Protein AF-A0A973PYT5-F1 (afdb_monomer_lite)

pLDDT: mean 87.65, std 13.04, range [40.97, 98.62]

Foldseek 3Di:
DDDDDDDDDPLPCDPPDDLVPDDPVVQQVLLVVQCVVPAFDADPNRRHGQDHNSHGPLLFADPVLLVLLVVVVLVDQAAEFSVLSRQLRSQLVVVVVVCVVVVHDCVVVVSSVVSNVVSLVPQWWDPAFADPVLLVVLLVLLVVLLVVVVWDWDDAPDVQKTKTQQDPPFAAFPDRRTWIWHDGRGTHIWIFRRDPPTDITHYRFHSDSVRSNRVSVSRVCNSRVVDPPSPDD

Structure (mmCIF, N/CA/C/O backbone):
data_AF-A0A973PYT5-F1
#
_entry.id   AF-A0A973PYT5-F1
#
loop_
_atom_site.group_PDB
_atom_site.id
_atom_site.type_symbol
_atom_site.label_atom_id
_atom_site.label_alt_id
_atom_site.label_comp_id
_atom_site.label_asym_id
_atom_site.label_entity_id
_atom_site.label_seq_id
_atom_site.pdbx_PDB_ins_code
_atom_site.Cartn_x
_atom_site.Cartn_y
_atom_site.Cartn_z
_atom_site.occupancy
_atom_site.B_iso_or_equiv
_atom_site.auth_seq_id
_atom_site.auth_comp_id
_atom_site.auth_asym_id
_atom_site.auth_atom_id
_atom_site.pdbx_PDB_model_num
ATOM 1 N N . MET A 1 1 ? -15.026 15.449 -70.386 1.00 40.97 1 MET A N 1
ATOM 2 C CA . MET A 1 1 ? -15.168 14.779 -69.077 1.00 40.97 1 MET A CA 1
ATOM 3 C C . MET A 1 1 ? -13.886 14.009 -68.846 1.00 40.97 1 MET A C 1
ATOM 5 O O . MET A 1 1 ? -13.680 13.005 -69.510 1.00 40.97 1 MET A O 1
ATOM 9 N N . THR A 1 2 ? -12.997 14.541 -68.011 1.00 44.06 2 THR A N 1
ATOM 10 C CA . THR A 1 2 ? -11.698 13.930 -67.708 1.00 44.06 2 THR A CA 1
ATOM 11 C C . THR A 1 2 ? -11.739 13.514 -66.248 1.00 44.06 2 THR A C 1
ATOM 13 O O . THR A 1 2 ? -11.804 14.368 -65.366 1.00 44.06 2 THR A O 1
ATOM 16 N N . THR A 1 3 ? -11.795 12.209 -66.006 1.00 50.28 3 THR A N 1
ATOM 17 C CA . THR A 1 3 ? -11.793 11.624 -64.665 1.00 50.28 3 THR A CA 1
ATOM 18 C C . THR A 1 3 ? -10.349 11.595 -64.176 1.00 50.28 3 THR A C 1
ATOM 20 O O . THR A 1 3 ? -9.519 10.896 -64.750 1.00 50.28 3 THR A O 1
ATOM 23 N N . ILE A 1 4 ? -10.039 12.398 -63.159 1.00 49.31 4 ILE A N 1
ATOM 24 C CA . ILE A 1 4 ? -8.748 12.371 -62.467 1.00 49.31 4 ILE A CA 1
ATOM 25 C C . ILE A 1 4 ? -8.753 11.123 -61.579 1.00 49.31 4 ILE A C 1
ATOM 27 O O . ILE A 1 4 ? -9.572 11.022 -60.665 1.00 49.31 4 ILE A O 1
ATOM 31 N N . GLY A 1 5 ? -7.888 10.159 -61.897 1.00 51.25 5 GLY A N 1
ATOM 32 C CA . GLY A 1 5 ? -7.643 8.992 -61.056 1.00 51.25 5 GLY A CA 1
ATOM 33 C C . GLY A 1 5 ? -7.061 9.439 -59.718 1.00 51.25 5 GLY A C 1
ATOM 34 O O . GLY A 1 5 ? -6.099 10.202 -59.686 1.00 51.25 5 GLY A O 1
ATOM 35 N N . ARG A 1 6 ? -7.684 9.008 -58.619 1.00 50.53 6 ARG A N 1
ATOM 36 C CA . ARG A 1 6 ? -7.064 9.056 -57.297 1.00 50.53 6 ARG A CA 1
ATOM 37 C C . ARG A 1 6 ? -6.001 7.966 -57.281 1.00 50.53 6 ARG A C 1
ATOM 39 O O . ARG A 1 6 ? -6.362 6.794 -57.280 1.00 50.53 6 ARG A O 1
ATOM 46 N N . ASP A 1 7 ? -4.736 8.366 -57.308 1.00 51.44 7 ASP A N 1
ATOM 47 C CA . ASP A 1 7 ? -3.648 7.493 -56.881 1.00 51.44 7 ASP A CA 1
ATOM 48 C C . ASP A 1 7 ? -3.918 7.101 -55.424 1.00 51.44 7 ASP A C 1
ATOM 50 O O . ASP A 1 7 ? -4.046 7.961 -54.546 1.00 51.44 7 ASP A O 1
ATOM 54 N N . GLU A 1 8 ? -4.083 5.802 -55.191 1.00 50.31 8 GLU A N 1
ATOM 55 C CA . GLU A 1 8 ? -4.074 5.217 -53.857 1.00 50.31 8 GLU A CA 1
ATOM 56 C C . GLU A 1 8 ? -2.666 5.412 -53.292 1.00 50.31 8 GLU A C 1
ATOM 58 O O . GLU A 1 8 ? -1.689 4.845 -53.784 1.00 50.31 8 GLU A O 1
ATOM 63 N N . VAL A 1 9 ? -2.557 6.287 -52.292 1.00 54.00 9 VAL A N 1
ATOM 64 C CA . VAL A 1 9 ? -1.339 6.429 -51.496 1.00 54.00 9 VAL A CA 1
ATOM 65 C C . VAL A 1 9 ? -1.144 5.093 -50.776 1.00 54.00 9 VAL A C 1
ATOM 67 O O . VAL A 1 9 ? -2.083 4.659 -50.107 1.00 54.00 9 VAL A O 1
ATOM 70 N N . PRO A 1 10 ? 0.011 4.420 -50.923 1.00 55.22 10 PRO A N 1
ATOM 71 C CA . PRO A 1 10 ? 0.273 3.192 -50.189 1.00 55.22 10 PRO A CA 1
ATOM 72 C C . PRO A 1 10 ? 0.133 3.487 -48.694 1.00 55.22 10 PRO A C 1
ATOM 74 O O . PRO A 1 10 ? 0.730 4.446 -48.202 1.00 55.22 10 PRO A O 1
ATOM 77 N N . GLU A 1 11 ? -0.697 2.703 -48.001 1.00 54.75 11 GLU A N 1
ATOM 78 C CA . GLU A 1 11 ? -0.723 2.670 -46.541 1.00 54.75 11 GLU A CA 1
ATOM 79 C C . GLU A 1 11 ? 0.6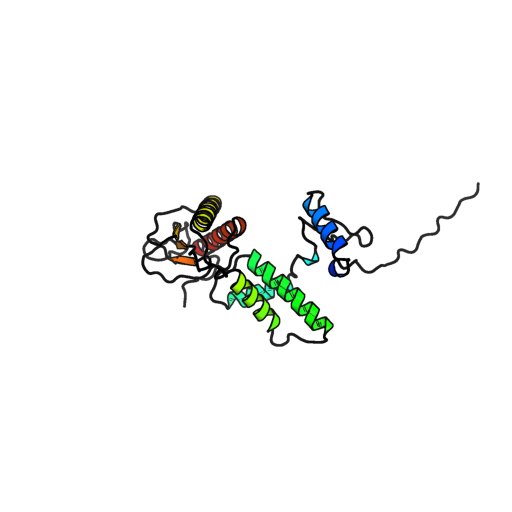79 2.258 -46.091 1.00 54.75 11 GLU A C 1
ATOM 81 O O . GLU A 1 11 ? 1.069 1.095 -46.168 1.00 54.75 11 GLU A O 1
ATOM 86 N N . ASP A 1 12 ? 1.475 3.267 -45.752 1.00 56.19 12 ASP A N 1
ATOM 87 C CA . ASP A 1 12 ? 2.796 3.110 -45.174 1.00 56.19 12 ASP A CA 1
ATOM 88 C C . ASP A 1 12 ? 2.562 2.445 -43.815 1.00 56.19 12 ASP A C 1
ATOM 90 O O . ASP A 1 12 ? 2.042 3.069 -42.886 1.00 56.19 12 ASP A O 1
ATOM 94 N N . ASP A 1 13 ? 2.855 1.147 -43.749 1.00 59.69 13 ASP A N 1
ATOM 95 C CA . ASP A 1 13 ? 2.694 0.270 -42.586 1.00 59.69 13 ASP A CA 1
ATOM 96 C C . ASP A 1 13 ? 3.781 0.627 -41.555 1.00 59.69 13 ASP A C 1
ATOM 98 O O . ASP A 1 13 ? 4.717 -0.126 -41.271 1.00 59.69 13 ASP A O 1
ATOM 102 N N . LEU A 1 14 ? 3.734 1.878 -41.089 1.00 54.62 14 LEU A N 1
ATOM 103 C CA . LEU A 1 14 ? 4.671 2.421 -40.127 1.00 54.62 14 LEU A CA 1
ATOM 104 C C . LEU A 1 14 ? 4.473 1.676 -38.806 1.00 54.62 14 LEU A C 1
ATOM 106 O O . LEU A 1 14 ? 3.337 1.536 -38.338 1.00 54.62 14 LEU A O 1
ATOM 110 N N . PRO A 1 15 ? 5.563 1.204 -38.177 1.00 57.06 15 PRO A N 1
ATOM 111 C CA . PRO A 1 15 ? 5.462 0.540 -36.893 1.00 57.06 15 PRO A CA 1
ATOM 112 C C . PRO A 1 15 ? 4.806 1.485 -35.877 1.00 57.06 15 PRO A C 1
ATOM 114 O O . PRO A 1 15 ? 5.011 2.703 -35.943 1.00 57.06 15 PRO A O 1
ATOM 117 N N . PRO A 1 16 ? 4.015 0.946 -34.935 1.00 56.12 16 PRO A N 1
ATOM 118 C CA . PRO A 1 16 ? 3.345 1.759 -33.934 1.00 56.12 16 PRO A CA 1
ATOM 119 C C . PRO A 1 16 ? 4.361 2.615 -33.178 1.00 56.12 16 PRO A C 1
ATOM 121 O O . PRO A 1 16 ? 5.421 2.127 -32.781 1.00 56.12 16 PRO A O 1
ATOM 124 N N . ALA A 1 17 ? 4.039 3.895 -32.990 1.00 64.94 17 ALA A N 1
ATOM 125 C CA . ALA A 1 17 ? 4.947 4.821 -32.342 1.00 64.94 17 ALA A CA 1
ATOM 126 C C . ALA A 1 17 ? 5.136 4.427 -30.872 1.00 64.94 17 ALA A C 1
ATOM 128 O O . ALA A 1 17 ? 4.184 4.428 -30.090 1.00 64.94 17 ALA A O 1
ATOM 129 N N . ASN A 1 18 ? 6.370 4.101 -30.492 1.00 72.50 18 ASN A N 1
ATOM 130 C CA . ASN A 1 18 ? 6.719 3.815 -29.109 1.00 72.50 18 ASN A CA 1
ATOM 131 C C . ASN A 1 18 ? 6.804 5.136 -28.321 1.00 72.50 18 ASN A C 1
ATOM 133 O O . ASN A 1 18 ? 7.673 5.960 -28.618 1.00 72.50 18 ASN A O 1
ATOM 137 N N . PRO A 1 19 ? 5.962 5.359 -27.291 1.00 69.56 19 PRO A N 1
ATOM 138 C CA . PRO A 1 19 ? 5.980 6.604 -26.529 1.00 69.56 19 PRO A CA 1
ATOM 139 C C . PRO A 1 19 ? 7.320 6.932 -25.858 1.00 69.56 19 PRO A C 1
ATOM 141 O O . PRO A 1 19 ? 7.586 8.099 -25.569 1.00 69.56 19 PRO A O 1
ATOM 144 N N . GLU A 1 20 ? 8.170 5.928 -25.625 1.00 66.88 20 GLU A N 1
ATOM 145 C CA . GLU A 1 20 ? 9.516 6.104 -25.064 1.00 66.88 20 GLU A CA 1
ATOM 146 C C . GLU A 1 20 ? 10.514 6.703 -26.059 1.00 66.88 20 GLU A C 1
ATOM 148 O O . GLU A 1 20 ? 11.472 7.356 -25.647 1.00 66.88 20 GLU A O 1
ATOM 153 N N . GLU A 1 21 ? 10.271 6.542 -27.360 1.00 77.06 21 GLU A N 1
ATOM 154 C CA . GLU A 1 21 ? 11.115 7.095 -28.424 1.00 77.06 21 GLU A CA 1
ATOM 155 C C . GLU A 1 21 ? 10.797 8.570 -28.704 1.00 77.06 21 GLU A C 1
ATOM 157 O O . GLU A 1 21 ? 11.554 9.270 -29.382 1.00 77.06 21 GLU A O 1
ATOM 162 N N . PHE A 1 22 ? 9.694 9.084 -28.151 1.00 81.06 22 PHE A N 1
ATOM 163 C CA . PHE A 1 22 ? 9.353 10.492 -28.271 1.00 81.06 22 PHE A CA 1
ATOM 164 C C . PHE A 1 22 ? 10.325 11.382 -27.486 1.00 81.06 22 PHE A C 1
ATOM 166 O O . PHE A 1 22 ? 10.691 11.056 -26.353 1.00 81.06 22 PHE A O 1
ATOM 173 N N . PRO A 1 23 ? 10.675 12.572 -28.013 1.00 84.12 23 PRO A N 1
ATOM 174 C CA . PRO A 1 23 ? 11.438 13.562 -27.265 1.00 84.12 23 PRO A CA 1
ATOM 175 C C . PRO A 1 23 ? 10.774 13.895 -25.914 1.00 84.12 23 PRO A C 1
ATOM 177 O O . PRO A 1 23 ? 9.542 13.988 -25.855 1.00 84.12 23 PRO A O 1
ATOM 180 N N . PRO A 1 24 ? 11.539 14.167 -24.836 1.00 75.81 24 PRO A N 1
ATOM 181 C CA . PRO A 1 24 ? 10.983 14.443 -23.506 1.00 75.81 24 PRO A CA 1
ATOM 182 C C . PRO A 1 24 ? 9.934 15.564 -23.479 1.00 75.81 24 PRO A C 1
ATOM 184 O O . PRO A 1 24 ? 8.981 15.517 -22.703 1.00 75.81 24 PRO A O 1
ATOM 187 N N . GLN A 1 25 ? 10.077 16.570 -24.349 1.00 83.62 25 GLN A N 1
ATOM 188 C CA . GLN A 1 25 ? 9.115 17.667 -24.474 1.00 83.62 25 GLN A CA 1
ATOM 189 C C . GLN A 1 25 ? 7.771 17.191 -25.041 1.00 83.62 25 GLN A C 1
ATOM 191 O O . GLN A 1 25 ? 6.726 17.687 -24.624 1.00 83.62 25 GLN A O 1
ATOM 196 N N . LEU A 1 26 ? 7.794 16.228 -25.969 1.00 82.12 26 LEU A N 1
ATOM 197 C CA . LEU A 1 26 ? 6.594 15.625 -26.542 1.00 82.12 26 LEU A CA 1
ATOM 198 C C . LEU A 1 26 ? 5.926 14.694 -25.528 1.00 82.12 26 LEU A C 1
ATOM 200 O O . LEU A 1 26 ? 4.723 14.795 -25.331 1.00 82.12 26 LEU A O 1
ATOM 204 N N . GLN A 1 27 ? 6.698 13.879 -24.807 1.00 79.75 27 GLN A N 1
ATOM 205 C CA . GLN A 1 27 ? 6.183 13.065 -23.700 1.00 79.75 27 GLN A CA 1
ATOM 206 C C . GLN A 1 27 ? 5.447 13.916 -22.651 1.00 79.75 27 GLN A C 1
ATOM 208 O O . GLN A 1 27 ? 4.316 13.615 -22.271 1.00 79.75 27 GLN A O 1
ATOM 213 N N . GLU A 1 28 ? 6.055 15.023 -22.219 1.00 80.88 28 GLU A N 1
ATOM 214 C CA . GLU A 1 28 ? 5.439 15.969 -21.285 1.00 80.88 28 GLU A CA 1
ATOM 215 C C . GLU A 1 28 ? 4.193 16.647 -21.879 1.00 80.88 28 GLU A C 1
ATOM 217 O O . GLU A 1 28 ? 3.193 16.841 -21.185 1.00 80.88 28 GLU A O 1
ATOM 222 N N . ALA A 1 29 ? 4.213 16.983 -23.172 1.00 84.38 29 ALA A N 1
ATOM 223 C CA . ALA A 1 29 ? 3.046 17.527 -23.858 1.00 84.38 29 ALA A CA 1
ATOM 224 C C . ALA A 1 29 ? 1.886 16.519 -23.899 1.00 84.38 29 ALA A C 1
ATOM 226 O O . ALA A 1 29 ? 0.760 16.892 -23.571 1.00 84.38 29 ALA A O 1
ATOM 227 N N . LEU A 1 30 ? 2.156 15.249 -24.215 1.00 81.50 30 LEU A N 1
ATOM 228 C CA . LEU A 1 30 ? 1.166 14.167 -24.231 1.00 81.50 30 LEU A CA 1
ATOM 229 C C . LEU A 1 30 ? 0.566 13.939 -22.835 1.00 81.50 30 LEU A C 1
ATOM 231 O O . LEU A 1 30 ? -0.659 13.877 -22.702 1.00 81.50 30 LEU A O 1
ATOM 235 N N . ARG A 1 31 ? 1.396 13.925 -21.778 1.00 78.75 31 ARG A N 1
ATOM 236 C CA . ARG A 1 31 ? 0.923 13.874 -20.381 1.00 78.75 31 ARG A CA 1
ATOM 237 C C . ARG A 1 31 ? 0.005 15.052 -20.060 1.00 78.75 31 ARG A C 1
ATOM 239 O O . ARG A 1 31 ? -1.101 14.857 -19.565 1.00 78.75 31 ARG A O 1
ATOM 246 N N . ARG A 1 32 ? 0.397 16.284 -20.401 1.00 83.25 32 ARG A N 1
ATOM 247 C CA . ARG A 1 32 ? -0.440 17.477 -20.167 1.00 83.25 32 ARG A CA 1
ATOM 248 C C . ARG A 1 32 ? -1.740 17.462 -20.957 1.00 83.25 32 ARG A C 1
ATOM 250 O O . ARG A 1 32 ? -2.757 17.906 -20.434 1.00 83.25 32 ARG A O 1
ATOM 257 N N . MET A 1 33 ? -1.713 17.005 -22.206 1.00 83.06 33 MET A N 1
ATOM 258 C CA . MET A 1 33 ? -2.907 16.894 -23.045 1.00 83.06 33 MET A CA 1
ATOM 259 C C . MET A 1 33 ? -3.896 15.898 -22.442 1.00 83.06 33 MET A C 1
ATOM 261 O O . MET A 1 33 ? -5.068 16.227 -22.283 1.00 83.06 33 MET A O 1
ATOM 265 N N . SER A 1 34 ? -3.400 14.740 -22.010 1.00 79.62 34 SER A N 1
ATOM 266 C CA . SER A 1 34 ? -4.199 13.723 -21.335 1.00 79.62 34 SER A CA 1
ATOM 267 C C . SER A 1 34 ? -4.780 14.215 -19.999 1.00 79.62 34 SER A C 1
ATOM 269 O O . SER A 1 34 ? -5.969 14.050 -19.733 1.00 79.62 34 SER A O 1
ATOM 271 N N . ALA A 1 35 ? -3.983 14.918 -19.186 1.00 76.75 35 ALA A N 1
ATOM 272 C CA . ALA A 1 35 ? -4.401 15.443 -17.881 1.00 76.75 35 ALA A CA 1
ATOM 273 C C . ALA A 1 35 ? -5.495 16.530 -17.951 1.00 76.75 35 ALA A C 1
ATOM 275 O O . ALA A 1 35 ? -6.127 16.835 -16.942 1.00 76.75 35 ALA A O 1
ATOM 276 N N . ARG A 1 36 ? -5.740 17.132 -19.124 1.00 85.06 36 ARG A N 1
ATOM 277 C CA . ARG A 1 36 ? -6.770 18.173 -19.322 1.00 85.06 36 ARG A CA 1
ATOM 278 C C . ARG A 1 36 ? -8.193 17.622 -19.482 1.00 85.06 36 ARG A C 1
ATOM 280 O O . ARG A 1 36 ? -9.102 18.402 -19.756 1.00 85.06 36 ARG A O 1
ATOM 287 N N . GLY A 1 37 ? -8.401 16.312 -19.326 1.00 63.00 37 GLY A N 1
ATOM 288 C CA . GLY A 1 37 ? -9.732 15.696 -19.352 1.00 63.00 37 GLY A CA 1
ATOM 289 C C . GLY A 1 37 ? -10.348 15.560 -20.749 1.00 63.00 37 GLY A C 1
ATOM 290 O O . GLY A 1 37 ? -11.560 15.426 -20.867 1.00 63.00 37 GLY A O 1
ATOM 291 N N . GLN A 1 38 ? -9.536 15.591 -21.813 1.00 64.25 38 GLN A N 1
ATOM 292 C CA . GLN A 1 38 ? -10.000 15.430 -23.203 1.00 64.25 38 GLN A CA 1
ATOM 293 C C . GLN A 1 38 ? -10.067 13.961 -23.665 1.00 64.25 38 GLN A C 1
ATOM 295 O O . GLN A 1 38 ? -10.289 13.698 -24.844 1.00 64.25 38 GLN A O 1
ATOM 300 N N . GLY A 1 39 ? -9.912 13.007 -22.742 1.00 72.06 39 GLY A N 1
ATOM 301 C CA . GLY A 1 39 ? -9.870 11.577 -23.043 1.00 72.06 39 GLY A CA 1
ATOM 302 C C . GLY A 1 39 ? -8.462 11.068 -23.391 1.00 72.06 39 GLY A C 1
ATOM 303 O O . GLY A 1 39 ? -7.476 11.790 -23.208 1.00 72.06 39 GLY A O 1
ATOM 304 N N . PRO A 1 40 ? -8.344 9.804 -23.836 1.00 80.00 40 PRO A N 1
ATOM 305 C CA . PRO A 1 40 ? -7.073 9.214 -24.243 1.00 8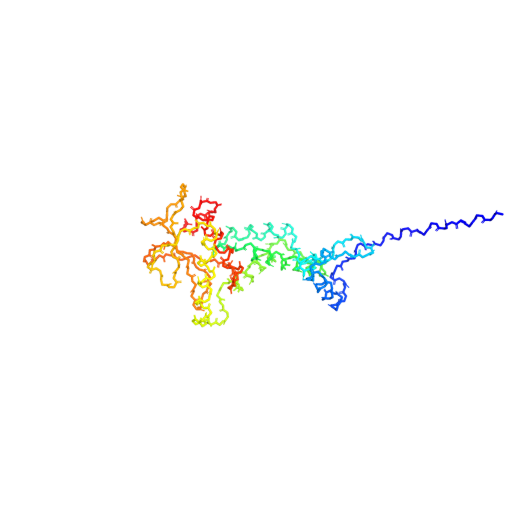0.00 40 PRO A CA 1
ATOM 306 C C . PRO A 1 40 ? -6.436 10.017 -25.385 1.00 80.00 40 PRO A C 1
ATOM 308 O O . PRO A 1 40 ? -7.098 10.350 -26.366 1.00 80.00 40 PRO A O 1
ATOM 311 N N . VAL A 1 41 ? -5.141 10.311 -25.273 1.00 80.06 41 VAL A N 1
ATOM 312 C CA . VAL A 1 41 ? -4.362 10.897 -26.365 1.00 80.06 41 VAL A CA 1
ATOM 313 C C . VAL A 1 41 ? -3.972 9.769 -27.299 1.00 80.06 41 VAL A C 1
ATOM 315 O O . VAL A 1 41 ? -3.331 8.812 -26.869 1.00 80.06 41 VAL A O 1
ATOM 318 N N . ILE A 1 42 ? -4.380 9.885 -28.556 1.00 82.38 42 ILE A N 1
ATOM 319 C CA . ILE A 1 42 ? -4.141 8.893 -29.599 1.00 82.38 42 ILE A CA 1
ATOM 320 C C . ILE A 1 42 ? -3.039 9.428 -30.510 1.00 82.38 42 ILE A C 1
ATOM 322 O O . ILE A 1 42 ? -3.103 10.583 -30.934 1.00 82.38 42 ILE A O 1
ATOM 326 N N . ASP A 1 43 ? -2.030 8.610 -30.790 1.00 74.75 43 ASP A N 1
ATOM 327 C CA . ASP A 1 43 ? -1.054 8.915 -31.826 1.00 74.75 43 ASP A CA 1
ATOM 328 C C . ASP A 1 43 ? -1.764 8.932 -33.191 1.00 74.75 43 ASP A C 1
ATOM 330 O O . ASP A 1 43 ? -2.332 7.915 -33.594 1.00 74.75 43 ASP A O 1
ATOM 334 N N . PRO A 1 44 ? -1.766 10.068 -33.910 1.00 70.19 44 PRO A N 1
ATOM 335 C CA . PRO A 1 44 ? -2.466 10.185 -35.183 1.00 70.19 44 PRO A CA 1
ATOM 336 C C . PRO A 1 44 ? -1.871 9.305 -36.288 1.00 70.19 44 PRO A C 1
ATOM 338 O O . PRO A 1 44 ? -2.540 9.114 -37.300 1.00 70.19 44 PRO A O 1
ATOM 341 N N . VAL A 1 45 ? -0.643 8.799 -36.121 1.00 71.00 45 VAL A N 1
ATOM 342 C CA . VAL A 1 45 ? 0.014 7.930 -37.106 1.00 71.00 45 VAL A CA 1
ATOM 343 C C . VAL A 1 45 ? -0.401 6.474 -36.907 1.00 71.00 45 VAL A C 1
ATOM 345 O O . VAL A 1 45 ? -0.892 5.848 -37.838 1.00 71.00 45 VAL A O 1
ATOM 348 N N . SER A 1 46 ? -0.257 5.940 -35.693 1.00 73.94 46 SER A N 1
ATOM 349 C CA . SER A 1 46 ? -0.557 4.528 -35.406 1.00 73.94 46 SER A CA 1
ATOM 350 C C . SER A 1 46 ? -1.996 4.250 -34.962 1.00 73.94 46 SER A C 1
ATOM 352 O O . SER A 1 46 ? -2.403 3.092 -34.870 1.00 73.94 46 SER A O 1
ATOM 354 N N . GLY A 1 47 ? -2.766 5.282 -34.607 1.00 77.38 47 GLY A N 1
ATOM 355 C CA . GLY A 1 47 ? -4.093 5.129 -34.009 1.00 77.38 47 GLY A CA 1
ATOM 356 C C . GLY A 1 47 ? -4.076 4.533 -32.594 1.00 77.38 47 GLY A C 1
ATOM 357 O O . GLY A 1 47 ? -5.140 4.254 -32.036 1.00 77.38 47 GLY A O 1
ATOM 358 N N . GLN A 1 48 ? -2.898 4.339 -31.989 1.00 76.81 48 GLN A N 1
ATOM 359 C CA . GLN A 1 48 ? -2.767 3.803 -30.638 1.00 76.81 48 GLN A CA 1
ATOM 360 C C . GLN A 1 48 ? -2.912 4.887 -29.578 1.00 76.81 48 GLN A C 1
ATOM 362 O O . GLN A 1 48 ? -2.517 6.037 -29.759 1.00 76.81 48 GLN A O 1
ATOM 367 N N . VAL A 1 49 ? -3.445 4.503 -28.423 1.00 76.81 49 VAL A N 1
ATOM 368 C CA . VAL A 1 49 ? -3.444 5.372 -27.250 1.00 76.81 49 VAL A CA 1
ATOM 369 C C . VAL A 1 49 ? -2.007 5.500 -26.744 1.00 76.81 49 VAL A C 1
ATOM 371 O O . VAL A 1 49 ? -1.350 4.498 -26.484 1.00 76.81 49 VAL A O 1
ATOM 374 N N . VAL A 1 50 ? -1.531 6.732 -26.585 1.00 78.12 50 VAL A N 1
ATOM 375 C CA . VAL A 1 50 ? -0.181 7.051 -26.099 1.00 78.12 50 VAL A CA 1
ATOM 376 C C . VAL A 1 50 ? -0.183 7.737 -24.737 1.00 78.12 50 VAL A C 1
ATOM 378 O O . VAL A 1 50 ? 0.842 7.711 -24.061 1.00 78.12 50 VAL A O 1
ATOM 381 N N . ALA A 1 51 ? -1.319 8.290 -24.288 1.00 74.44 51 ALA A N 1
ATOM 382 C CA . ALA A 1 51 ? -1.481 8.778 -22.917 1.00 74.44 51 ALA A CA 1
ATOM 383 C C . ALA A 1 51 ? -2.936 8.718 -22.411 1.00 74.44 51 ALA A C 1
ATOM 385 O O . ALA A 1 51 ? -3.862 9.023 -23.158 1.00 74.44 51 ALA A O 1
ATOM 386 N N . VAL A 1 52 ? -3.145 8.383 -21.136 1.00 76.88 52 VAL A N 1
ATOM 387 C CA . VAL A 1 52 ? -4.451 8.338 -20.449 1.00 76.88 52 VAL A CA 1
ATOM 388 C C . VAL A 1 52 ? -4.314 8.912 -19.036 1.00 76.88 52 VAL A C 1
ATOM 390 O O . VAL A 1 52 ? -3.335 8.630 -18.349 1.00 76.88 52 VAL A O 1
ATOM 393 N N . ASP A 1 53 ? -5.272 9.740 -18.613 1.00 77.62 53 ASP A N 1
ATOM 394 C CA . ASP A 1 53 ? -5.330 10.381 -17.290 1.00 77.62 53 ASP A CA 1
ATOM 395 C C . ASP A 1 53 ? -4.014 11.034 -16.828 1.00 77.62 53 ASP A C 1
ATOM 397 O O . ASP A 1 53 ? -3.597 10.938 -15.673 1.00 77.62 53 ASP A O 1
ATOM 401 N N . GLY A 1 54 ? -3.326 11.705 -17.753 1.00 71.38 54 GLY A N 1
ATOM 402 C CA . GLY A 1 54 ? -2.076 12.407 -17.464 1.00 71.38 54 GLY A CA 1
ATOM 403 C C . GLY A 1 54 ? -0.821 11.534 -17.455 1.00 71.38 54 GLY A C 1
ATOM 404 O O . GLY A 1 54 ? 0.249 12.015 -17.081 1.00 71.38 54 GLY A O 1
ATOM 405 N N . ARG A 1 55 ? -0.930 10.271 -17.873 1.00 69.44 55 ARG A N 1
ATOM 406 C CA . ARG A 1 55 ? 0.162 9.291 -17.912 1.00 69.44 55 ARG A CA 1
ATOM 407 C C . ARG A 1 55 ? 0.358 8.756 -19.320 1.00 69.44 55 ARG A C 1
ATOM 409 O O . ARG A 1 55 ? -0.621 8.582 -20.033 1.00 69.44 55 ARG A O 1
ATOM 416 N N . LEU A 1 56 ? 1.592 8.485 -19.728 1.00 70.19 56 LEU A N 1
ATOM 417 C CA . LEU A 1 56 ? 1.852 7.770 -20.977 1.00 70.19 56 LEU A CA 1
ATOM 418 C C . LEU A 1 56 ? 1.351 6.327 -20.863 1.00 70.19 56 LEU A C 1
ATOM 420 O O . LEU A 1 56 ? 1.292 5.768 -19.772 1.00 70.19 56 LEU A O 1
ATOM 424 N N . VAL A 1 57 ? 1.008 5.687 -21.977 1.00 64.00 57 VAL A N 1
ATOM 425 C CA . VAL A 1 57 ? 0.594 4.271 -21.952 1.00 64.00 57 VAL A CA 1
ATOM 426 C C . VAL A 1 57 ? 1.721 3.352 -21.472 1.00 64.00 57 VAL A C 1
ATOM 428 O O . VAL A 1 57 ? 1.447 2.359 -20.801 1.00 64.00 57 VAL A O 1
ATOM 431 N N . THR A 1 58 ? 2.978 3.748 -21.670 1.00 63.19 58 THR A N 1
ATOM 432 C CA . THR A 1 58 ? 4.157 3.086 -21.089 1.00 63.19 58 THR A CA 1
ATOM 433 C C . THR A 1 58 ? 4.293 3.287 -19.574 1.00 63.19 58 THR A C 1
ATOM 435 O O . THR A 1 58 ? 5.029 2.558 -18.918 1.00 63.19 58 THR A O 1
ATOM 438 N N . ASP A 1 59 ? 3.510 4.188 -18.968 1.00 69.50 59 ASP A N 1
ATOM 439 C CA . ASP A 1 59 ? 3.398 4.306 -17.509 1.00 69.50 59 ASP A CA 1
ATOM 440 C C . ASP A 1 59 ? 2.434 3.242 -16.916 1.00 69.50 59 ASP A C 1
ATOM 442 O O . ASP A 1 59 ? 2.246 3.166 -15.692 1.00 69.50 59 ASP A O 1
ATOM 446 N N . THR A 1 60 ? 1.794 2.405 -17.743 1.00 79.81 60 THR A N 1
ATOM 447 C CA . THR A 1 60 ? 1.044 1.232 -17.267 1.00 79.81 60 THR A CA 1
ATOM 448 C C . THR A 1 60 ? 1.968 0.018 -17.260 1.00 79.81 60 THR A C 1
ATOM 450 O O . THR A 1 60 ? 2.458 -0.365 -18.319 1.00 79.81 60 THR A O 1
ATOM 453 N N . PRO A 1 61 ? 2.204 -0.621 -16.100 1.00 88.62 61 PRO A N 1
ATOM 454 C CA . PRO A 1 61 ? 3.078 -1.781 -16.051 1.00 88.62 61 PRO A CA 1
ATOM 455 C C . PRO A 1 61 ? 2.483 -2.961 -16.818 1.00 88.62 61 PRO A C 1
ATOM 457 O O . PRO A 1 61 ? 1.263 -3.171 -16.823 1.00 88.62 61 PRO A O 1
ATOM 460 N N . SER A 1 62 ? 3.348 -3.793 -17.389 1.00 91.69 62 SER A N 1
ATOM 461 C CA . SER A 1 62 ? 2.930 -5.021 -18.049 1.00 91.69 62 SER A CA 1
ATOM 462 C C . SER A 1 62 ? 2.239 -5.968 -17.057 1.00 91.69 62 SER A C 1
ATOM 464 O O . SER A 1 62 ? 2.612 -6.093 -15.883 1.00 91.69 62 SER A O 1
ATOM 466 N N . ALA A 1 63 ? 1.218 -6.692 -17.529 1.00 93.50 63 ALA A N 1
ATOM 467 C CA . ALA A 1 63 ? 0.516 -7.679 -16.705 1.00 93.50 63 ALA A CA 1
ATOM 468 C C . ALA A 1 63 ? 1.467 -8.776 -16.187 1.00 93.50 63 ALA A C 1
ATOM 470 O O . ALA A 1 63 ? 1.306 -9.258 -15.063 1.00 93.50 63 ALA A O 1
ATOM 471 N N . ALA A 1 64 ? 2.482 -9.129 -16.984 1.00 94.75 64 ALA A N 1
ATOM 472 C CA . ALA A 1 64 ? 3.513 -10.094 -16.621 1.00 94.75 64 ALA A CA 1
ATOM 473 C C . ALA A 1 64 ? 4.368 -9.597 -15.445 1.00 94.75 64 ALA A C 1
ATOM 475 O O . ALA A 1 64 ? 4.501 -10.312 -14.447 1.00 94.75 64 ALA A O 1
ATOM 476 N N . SER A 1 65 ? 4.876 -8.361 -15.510 1.00 96.06 65 SER A N 1
ATOM 477 C CA . SER A 1 65 ? 5.642 -7.759 -14.413 1.00 96.06 65 SER A CA 1
ATOM 478 C C . SER A 1 65 ? 4.791 -7.589 -13.163 1.00 96.06 65 SER A C 1
ATOM 480 O O . SER A 1 65 ? 5.225 -7.957 -12.072 1.00 96.06 65 SER A O 1
ATOM 482 N N . ARG A 1 66 ? 3.531 -7.163 -13.304 1.00 97.38 66 ARG A N 1
ATOM 483 C CA . ARG A 1 66 ? 2.597 -7.057 -12.174 1.00 97.38 66 ARG A CA 1
ATOM 484 C C . ARG A 1 66 ? 2.379 -8.398 -11.472 1.00 97.38 66 ARG A C 1
ATOM 486 O O . ARG A 1 66 ? 2.486 -8.480 -10.249 1.00 97.38 66 ARG A O 1
ATOM 493 N N . ALA A 1 67 ? 2.097 -9.459 -12.228 1.00 96.88 67 ALA A N 1
ATOM 494 C CA . ALA A 1 67 ? 1.915 -10.803 -11.678 1.00 96.88 67 ALA A CA 1
ATOM 495 C C . ALA A 1 67 ? 3.201 -11.335 -11.026 1.00 96.88 67 ALA A C 1
ATOM 497 O O . ALA A 1 67 ? 3.157 -12.017 -10.001 1.00 96.88 67 ALA A O 1
ATOM 498 N N . ARG A 1 68 ? 4.361 -11.012 -11.604 1.00 97.38 68 ARG A N 1
ATOM 499 C CA . ARG A 1 68 ? 5.662 -11.393 -11.060 1.00 97.38 68 ARG A CA 1
ATOM 500 C C . ARG A 1 68 ? 5.970 -10.691 -9.738 1.00 97.38 68 ARG A C 1
ATOM 502 O O . ARG A 1 68 ? 6.353 -11.375 -8.795 1.00 97.38 68 ARG A O 1
ATOM 509 N N . ILE A 1 69 ? 5.744 -9.383 -9.644 1.00 98.06 69 ILE A N 1
ATOM 510 C CA . ILE A 1 69 ? 5.916 -8.617 -8.404 1.00 98.06 69 ILE A CA 1
ATOM 511 C C . ILE A 1 69 ? 4.985 -9.121 -7.302 1.00 98.06 69 ILE A C 1
ATOM 513 O O . ILE A 1 69 ? 5.442 -9.322 -6.182 1.00 98.06 69 ILE A O 1
ATOM 517 N N . ARG A 1 70 ? 3.710 -9.400 -7.612 1.00 96.94 70 ARG A N 1
ATOM 518 C CA . ARG A 1 70 ? 2.770 -9.968 -6.628 1.00 96.94 70 ARG A CA 1
ATOM 519 C C . ARG A 1 70 ? 3.300 -11.259 -6.012 1.00 96.94 70 ARG A C 1
ATOM 521 O O . ARG A 1 70 ? 3.393 -11.338 -4.798 1.00 96.94 70 ARG A O 1
ATOM 528 N N . ARG A 1 71 ? 3.764 -12.208 -6.836 1.00 96.44 71 ARG A N 1
ATOM 529 C CA . ARG A 1 71 ? 4.354 -13.466 -6.340 1.00 96.44 71 ARG A CA 1
ATOM 530 C C . ARG A 1 71 ? 5.568 -13.251 -5.433 1.00 96.44 71 ARG A C 1
ATOM 532 O O . ARG A 1 71 ? 5.777 -14.037 -4.518 1.00 96.44 71 ARG A O 1
ATOM 539 N N . ILE A 1 72 ? 6.383 -12.228 -5.703 1.00 96.62 72 ILE A N 1
ATOM 540 C CA . ILE A 1 72 ? 7.528 -11.884 -4.847 1.00 96.62 72 ILE A CA 1
ATOM 541 C C . ILE A 1 72 ? 7.027 -11.350 -3.503 1.00 96.62 72 ILE A C 1
ATOM 543 O O . ILE A 1 72 ? 7.446 -11.842 -2.458 1.00 96.62 72 ILE A O 1
ATOM 547 N N . TYR A 1 73 ? 6.097 -10.396 -3.526 1.00 96.25 73 TYR A N 1
ATOM 548 C CA . TYR A 1 73 ? 5.515 -9.815 -2.318 1.00 96.25 73 TYR A CA 1
ATOM 549 C C . TYR A 1 73 ? 4.708 -10.809 -1.479 1.00 96.25 73 TYR A C 1
ATOM 551 O O . TYR A 1 73 ? 4.778 -10.736 -0.258 1.00 96.25 73 TYR A O 1
ATOM 559 N N . ASP A 1 74 ? 4.041 -11.789 -2.091 1.00 92.88 74 ASP A N 1
ATOM 560 C CA . ASP A 1 74 ? 3.367 -12.885 -1.378 1.00 92.88 74 ASP A CA 1
ATOM 561 C C . ASP A 1 74 ? 4.348 -13.730 -0.538 1.00 92.88 74 ASP A C 1
ATOM 563 O O . ASP A 1 74 ? 3.947 -14.399 0.417 1.00 92.88 74 ASP A O 1
ATOM 567 N N . GLY A 1 75 ? 5.638 -13.716 -0.895 1.00 91.94 75 GLY A N 1
ATOM 568 C CA . GLY A 1 75 ? 6.715 -14.350 -0.138 1.00 91.94 75 GLY A CA 1
ATOM 569 C C . GLY A 1 75 ? 7.364 -13.448 0.918 1.00 91.94 75 GLY A C 1
ATOM 570 O O . GLY A 1 75 ? 8.198 -13.935 1.682 1.00 91.94 75 GLY A O 1
ATOM 571 N N . TYR A 1 76 ? 7.036 -12.153 0.957 1.00 91.69 76 TYR A N 1
ATOM 572 C CA . TYR A 1 76 ? 7.642 -11.177 1.865 1.00 91.69 76 TYR A CA 1
ATOM 573 C C . TYR A 1 76 ? 6.762 -10.913 3.086 1.00 91.69 76 TYR A C 1
ATOM 575 O O . TYR A 1 76 ? 5.540 -11.059 3.068 1.00 91.69 76 TYR A O 1
ATOM 583 N N . ALA A 1 77 ? 7.410 -10.490 4.172 1.00 89.06 77 ALA A N 1
ATOM 584 C CA . ALA A 1 77 ? 6.715 -10.053 5.368 1.00 89.06 77 ALA A CA 1
ATOM 585 C C . ALA A 1 77 ? 6.216 -8.607 5.187 1.00 89.06 77 ALA A C 1
ATOM 587 O O . ALA A 1 77 ? 6.937 -7.660 5.489 1.00 89.06 77 ALA A O 1
ATOM 588 N N . GLY A 1 78 ? 5.007 -8.432 4.655 1.00 93.19 78 GLY A N 1
ATOM 589 C CA . GLY A 1 78 ? 4.362 -7.125 4.526 1.00 93.19 78 GLY A CA 1
ATOM 590 C C . GLY A 1 78 ? 3.018 -7.203 3.808 1.00 93.19 78 GLY A C 1
ATOM 591 O O . GLY A 1 78 ? 2.698 -8.202 3.167 1.00 93.19 78 GLY A O 1
ATOM 592 N N . LEU A 1 79 ? 2.215 -6.150 3.934 1.00 96.19 79 LEU A N 1
ATOM 593 C CA . LEU A 1 79 ? 1.055 -5.914 3.073 1.00 96.19 79 LEU A CA 1
ATOM 594 C C . LEU A 1 79 ? 1.415 -4.820 2.072 1.00 96.19 79 LEU A C 1
ATOM 596 O O . LEU A 1 79 ? 2.070 -3.847 2.435 1.00 96.19 79 LEU A O 1
ATOM 600 N N . TYR A 1 80 ? 0.989 -4.962 0.821 1.00 97.31 80 TYR A N 1
ATOM 601 C CA . TYR A 1 80 ? 1.403 -4.068 -0.259 1.00 97.31 80 TYR A CA 1
ATOM 602 C C . TYR A 1 80 ? 0.183 -3.463 -0.938 1.00 97.31 80 TYR A C 1
ATOM 604 O O . TYR A 1 80 ? -0.674 -4.183 -1.454 1.00 97.31 80 TYR A O 1
ATOM 612 N N . ALA A 1 81 ? 0.106 -2.133 -0.945 1.00 97.62 81 ALA A N 1
ATOM 613 C CA . ALA A 1 81 ? -0.943 -1.427 -1.660 1.00 97.62 81 ALA A CA 1
ATOM 614 C C . ALA A 1 81 ? -0.854 -1.693 -3.176 1.00 97.62 81 ALA A C 1
ATOM 616 O O . ALA A 1 81 ? 0.251 -1.837 -3.713 1.00 97.62 81 ALA A O 1
ATOM 617 N N . PRO A 1 82 ? -1.990 -1.732 -3.900 1.00 96.62 82 PRO A N 1
ATOM 618 C CA . PRO A 1 82 ? -1.989 -1.916 -5.350 1.00 96.62 82 PRO A CA 1
ATOM 619 C C . PRO A 1 82 ? -1.080 -0.930 -6.098 1.00 96.62 82 PRO A C 1
ATOM 621 O O . PRO A 1 82 ? -0.373 -1.342 -7.015 1.00 96.62 82 PRO A O 1
ATOM 624 N N . SER A 1 83 ? -1.025 0.337 -5.678 1.00 96.56 83 SER A N 1
ATOM 625 C CA . SER A 1 83 ? -0.135 1.349 -6.262 1.00 96.56 83 SER A CA 1
ATOM 626 C C . SER A 1 83 ? 1.354 1.009 -6.124 1.00 96.56 83 SER A C 1
ATOM 628 O O . SER A 1 83 ? 2.125 1.248 -7.055 1.00 96.56 83 SER A O 1
ATOM 630 N N . VAL A 1 84 ? 1.755 0.404 -5.002 1.00 97.75 84 VAL A N 1
ATOM 631 C CA . VAL A 1 84 ? 3.131 -0.044 -4.725 1.00 97.75 84 VAL A CA 1
ATOM 632 C C . VAL A 1 84 ? 3.489 -1.230 -5.616 1.00 97.75 84 VAL A C 1
ATOM 634 O O . VAL A 1 84 ? 4.574 -1.259 -6.196 1.00 97.75 84 VAL A O 1
ATOM 637 N N . VAL A 1 85 ? 2.557 -2.171 -5.803 1.00 97.81 85 VAL A N 1
ATOM 638 C CA . VAL A 1 85 ? 2.705 -3.271 -6.771 1.00 97.81 85 VAL A CA 1
ATOM 639 C C . VAL A 1 85 ? 2.898 -2.726 -8.187 1.00 97.81 85 VAL A C 1
ATOM 641 O O . VAL A 1 85 ? 3.786 -3.182 -8.905 1.00 97.81 85 VAL A O 1
ATOM 644 N N . ASP A 1 86 ? 2.093 -1.742 -8.587 1.00 96.88 86 ASP A N 1
ATOM 645 C CA . ASP A 1 86 ? 2.141 -1.170 -9.934 1.00 96.88 86 ASP A CA 1
ATOM 646 C C . ASP A 1 86 ? 3.429 -0.375 -10.173 1.00 96.88 86 ASP A C 1
ATOM 648 O O . ASP A 1 86 ? 4.000 -0.416 -11.261 1.00 96.88 86 ASP A O 1
ATOM 652 N N . GLU A 1 87 ? 3.923 0.327 -9.154 1.00 95.94 87 GLU A N 1
ATOM 653 C CA . GLU A 1 87 ? 5.203 1.026 -9.222 1.00 95.94 87 GLU A CA 1
ATOM 654 C C . GLU A 1 87 ? 6.387 0.064 -9.335 1.00 95.94 87 GLU A C 1
ATOM 656 O O . GLU A 1 87 ? 7.244 0.258 -10.196 1.00 95.94 87 GLU A O 1
ATOM 661 N N . ALA A 1 88 ? 6.424 -0.994 -8.524 1.00 97.69 88 ALA A N 1
ATOM 662 C CA . ALA A 1 88 ? 7.456 -2.021 -8.634 1.00 97.69 88 ALA A CA 1
ATOM 663 C C . ALA A 1 88 ? 7.403 -2.744 -9.990 1.00 97.69 88 ALA A C 1
ATOM 665 O O . ALA A 1 88 ? 8.444 -3.062 -10.559 1.00 97.69 88 ALA A O 1
ATOM 666 N N . ALA A 1 89 ? 6.208 -2.966 -10.541 1.00 97.69 89 ALA A N 1
ATOM 667 C CA . ALA A 1 89 ? 6.052 -3.599 -11.844 1.00 97.69 89 ALA A CA 1
ATOM 668 C C . ALA A 1 89 ? 6.585 -2.721 -12.986 1.00 97.69 89 ALA A C 1
ATOM 670 O O . ALA A 1 89 ? 7.297 -3.233 -13.843 1.00 97.69 89 ALA A O 1
ATOM 671 N N . ARG A 1 90 ? 6.341 -1.403 -12.949 1.00 95.00 90 ARG A N 1
ATOM 672 C CA . ARG A 1 90 ? 6.946 -0.456 -13.903 1.00 95.00 90 ARG A CA 1
ATOM 673 C C . ARG A 1 90 ? 8.467 -0.452 -13.810 1.00 95.00 90 ARG A C 1
ATOM 675 O O . ARG A 1 90 ? 9.154 -0.425 -14.824 1.00 95.00 90 ARG A O 1
ATOM 682 N N . LEU A 1 91 ? 8.997 -0.465 -12.586 1.00 95.75 91 LEU A N 1
ATOM 683 C CA . LEU A 1 91 ? 10.441 -0.499 -12.370 1.00 95.75 91 LEU A CA 1
ATOM 684 C C . LEU A 1 91 ? 11.055 -1.791 -12.926 1.0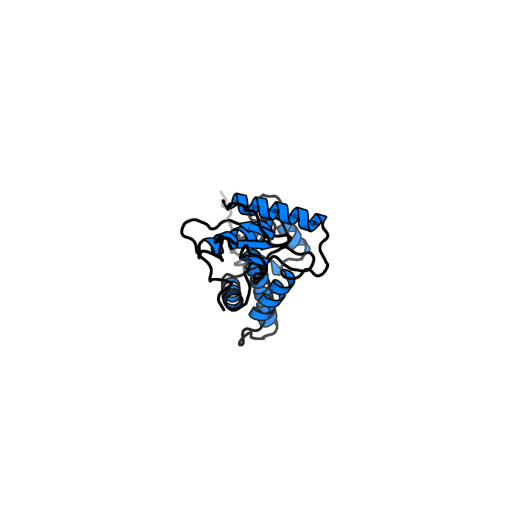0 95.75 91 LEU A C 1
ATOM 686 O O . LEU A 1 91 ? 12.124 -1.752 -13.528 1.00 95.75 91 LEU A O 1
ATOM 690 N N . LEU A 1 92 ? 10.359 -2.919 -12.778 1.00 96.50 92 LEU A N 1
ATOM 691 C CA . LEU A 1 92 ? 10.763 -4.180 -13.387 1.00 96.50 92 LEU A CA 1
ATOM 692 C C . LEU A 1 92 ? 10.720 -4.126 -14.920 1.00 96.50 92 LEU A C 1
ATOM 694 O O . LEU A 1 92 ? 11.672 -4.578 -15.547 1.00 96.50 92 LEU A O 1
ATOM 698 N N . ASP A 1 93 ? 9.671 -3.559 -15.521 1.00 94.19 93 ASP A N 1
ATOM 699 C CA . ASP A 1 93 ? 9.609 -3.379 -16.978 1.00 94.19 93 ASP A CA 1
ATOM 700 C C . ASP A 1 93 ? 10.814 -2.564 -17.480 1.00 94.19 93 ASP A C 1
ATOM 702 O O . ASP A 1 93 ? 11.492 -2.982 -18.418 1.00 94.19 93 ASP A O 1
ATOM 706 N N . ALA A 1 94 ? 11.158 -1.473 -16.787 1.00 90.50 94 ALA A N 1
ATOM 707 C CA . ALA A 1 94 ? 12.333 -0.667 -17.109 1.00 90.50 94 ALA A CA 1
ATOM 708 C C . ALA A 1 94 ? 13.647 -1.461 -16.978 1.00 90.50 94 ALA A C 1
ATOM 710 O O . ALA A 1 94 ? 14.496 -1.402 -17.866 1.00 90.50 94 ALA A O 1
ATOM 711 N N . TYR A 1 95 ? 13.815 -2.245 -15.907 1.00 93.44 95 TYR A N 1
ATOM 712 C CA . TYR A 1 95 ? 14.996 -3.098 -15.735 1.00 93.44 95 TYR A CA 1
ATOM 713 C C . TYR A 1 95 ? 15.129 -4.151 -16.835 1.00 93.44 95 TYR A C 1
ATOM 715 O O . TYR A 1 95 ? 16.234 -4.371 -17.328 1.00 93.44 95 TYR A O 1
ATOM 723 N N . LEU A 1 96 ? 14.025 -4.782 -17.234 1.00 93.25 96 LEU A N 1
ATOM 724 C CA . LEU A 1 96 ? 14.017 -5.778 -18.305 1.00 93.25 96 LEU A CA 1
ATOM 725 C C . LEU A 1 96 ? 14.336 -5.146 -19.662 1.00 93.25 96 LEU A C 1
ATOM 727 O O . LEU A 1 96 ? 15.122 -5.712 -20.419 1.00 93.25 96 LEU A O 1
ATOM 731 N N . ALA A 1 97 ? 13.795 -3.958 -19.945 1.00 88.62 97 ALA A N 1
ATOM 732 C CA . ALA A 1 97 ? 14.127 -3.205 -21.151 1.00 88.62 97 ALA A CA 1
ATOM 733 C C . ALA A 1 97 ? 15.624 -2.856 -21.205 1.00 88.62 97 ALA A C 1
ATOM 735 O O . ALA A 1 97 ? 16.279 -3.085 -22.221 1.00 88.62 97 ALA A O 1
ATOM 736 N N . THR A 1 98 ? 16.197 -2.372 -20.096 1.00 87.88 98 THR A N 1
ATOM 737 C CA . THR A 1 98 ? 17.639 -2.094 -20.004 1.00 87.88 98 THR A CA 1
ATOM 738 C C . THR A 1 98 ? 18.482 -3.363 -20.149 1.00 87.88 98 THR A C 1
ATOM 740 O O . THR A 1 98 ? 19.482 -3.351 -20.860 1.00 87.88 98 THR A O 1
ATOM 743 N N . ALA A 1 99 ? 18.091 -4.474 -19.519 1.00 90.94 99 ALA A N 1
ATOM 744 C CA . ALA A 1 99 ? 18.810 -5.741 -19.649 1.00 90.94 99 ALA A CA 1
ATOM 745 C C . ALA A 1 99 ? 18.827 -6.229 -21.108 1.00 90.94 99 ALA A C 1
ATOM 747 O O . ALA A 1 99 ? 19.889 -6.576 -21.622 1.00 90.94 99 ALA A O 1
ATOM 748 N N . ALA A 1 100 ? 17.687 -6.149 -21.802 1.00 89.06 100 ALA A N 1
ATOM 749 C CA . ALA A 1 100 ? 17.575 -6.506 -23.213 1.00 89.06 100 ALA A CA 1
ATOM 750 C C . ALA A 1 100 ? 18.483 -5.651 -24.117 1.00 89.06 100 ALA A C 1
ATOM 752 O O . ALA A 1 100 ? 19.147 -6.195 -24.996 1.00 89.06 100 ALA A O 1
ATOM 753 N N . GLN A 1 101 ? 18.579 -4.337 -23.872 1.00 89.19 101 GLN A N 1
ATOM 754 C CA . GLN A 1 101 ? 19.484 -3.437 -24.610 1.00 89.19 101 GLN A CA 1
ATOM 755 C C . GLN A 1 101 ? 20.967 -3.816 -24.472 1.00 89.19 101 GLN A C 1
ATOM 757 O O . GLN A 1 101 ? 21.772 -3.478 -25.337 1.00 89.19 101 GLN A O 1
ATOM 762 N N . HIS A 1 102 ? 21.326 -4.505 -23.390 1.00 94.50 102 HIS A N 1
ATOM 763 C CA . HIS A 1 102 ? 22.688 -4.936 -23.092 1.00 94.50 102 HIS A CA 1
ATOM 764 C C . HIS A 1 102 ? 22.895 -6.448 -23.248 1.00 94.50 102 HIS A C 1
ATOM 766 O O . HIS A 1 102 ? 23.898 -6.966 -22.759 1.00 94.50 102 HIS A O 1
ATOM 772 N N . GLU A 1 103 ? 21.964 -7.148 -23.908 1.00 93.88 103 GLU A N 1
ATOM 773 C CA . GLU A 1 103 ? 22.016 -8.603 -24.118 1.00 93.88 103 GLU A CA 1
ATOM 774 C C . GLU A 1 103 ? 22.195 -9.395 -22.802 1.00 93.88 103 GLU A C 1
ATOM 776 O O . GLU A 1 103 ? 22.827 -10.451 -22.761 1.00 93.88 103 GLU A O 1
ATOM 781 N N . ALA A 1 104 ? 21.642 -8.872 -21.703 1.00 93.38 104 ALA A N 1
ATOM 782 C CA . ALA A 1 104 ? 21.661 -9.493 -20.385 1.00 93.38 104 ALA A CA 1
ATOM 783 C C . ALA A 1 104 ? 20.325 -10.190 -20.078 1.00 93.38 104 ALA A C 1
ATOM 785 O O . ALA A 1 104 ? 19.252 -9.680 -20.406 1.00 93.38 104 ALA A O 1
ATOM 786 N N . ASN A 1 105 ? 20.391 -11.328 -19.381 1.00 87.50 105 ASN A N 1
ATOM 787 C CA . ASN A 1 105 ? 19.222 -12.104 -18.960 1.00 87.50 105 ASN A CA 1
ATOM 788 C C . ASN A 1 105 ? 18.951 -11.963 -17.454 1.00 87.50 105 ASN A C 1
ATOM 790 O O . ASN A 1 105 ? 19.857 -11.716 -16.660 1.00 87.50 105 ASN A O 1
ATOM 794 N N . ASP A 1 106 ? 17.697 -12.186 -17.056 1.00 91.81 106 ASP A N 1
ATOM 795 C CA . ASP A 1 106 ? 17.230 -12.185 -15.660 1.00 91.81 106 ASP A CA 1
ATOM 796 C C . ASP A 1 106 ? 16.852 -13.602 -15.196 1.00 91.81 106 ASP A C 1
ATOM 798 O O . ASP A 1 106 ? 15.790 -13.829 -14.612 1.00 91.81 106 ASP A O 1
ATOM 802 N N . ASP A 1 107 ? 17.712 -14.574 -15.498 1.00 84.31 107 ASP A N 1
ATOM 803 C CA . ASP A 1 107 ? 17.425 -16.005 -15.319 1.00 84.31 107 ASP A CA 1
ATOM 804 C C . ASP A 1 107 ? 17.148 -16.377 -13.850 1.00 84.31 107 ASP A C 1
ATOM 806 O O . ASP A 1 107 ? 16.242 -17.155 -13.550 1.00 84.31 107 ASP A O 1
ATOM 810 N N . ASP A 1 108 ? 17.861 -15.745 -12.917 1.00 86.81 108 ASP A N 1
ATOM 811 C CA . ASP A 1 108 ? 17.704 -15.955 -11.469 1.00 86.81 108 ASP A CA 1
ATOM 812 C C . ASP A 1 108 ? 16.598 -15.086 -10.841 1.00 86.81 108 ASP A C 1
ATOM 814 O O . ASP A 1 108 ? 16.267 -15.179 -9.650 1.00 86.81 108 ASP A O 1
ATOM 818 N N . GLY A 1 109 ? 16.015 -14.209 -11.650 1.00 91.31 109 GLY A N 1
ATOM 819 C CA . GLY A 1 109 ? 14.934 -13.326 -11.277 1.00 91.31 109 GLY A CA 1
ATOM 820 C C . GLY A 1 109 ? 15.296 -12.192 -10.313 1.00 91.31 109 GLY A C 1
ATOM 821 O O . GLY A 1 109 ? 14.405 -11.679 -9.619 1.00 91.31 109 GLY A O 1
ATOM 822 N N . TYR A 1 110 ? 16.573 -11.808 -10.261 1.00 95.19 110 TYR A N 1
ATOM 823 C CA . TYR A 1 110 ? 17.094 -10.740 -9.409 1.00 95.19 110 TYR A CA 1
ATOM 824 C C . TYR A 1 110 ? 16.459 -9.383 -9.698 1.00 95.19 110 TYR A C 1
ATOM 826 O O . TYR A 1 110 ? 16.182 -8.650 -8.748 1.00 95.19 110 TYR A O 1
ATOM 834 N N . LEU A 1 111 ? 16.166 -9.054 -10.961 1.00 96.75 111 LEU A N 1
ATOM 835 C CA . LEU A 1 111 ? 15.603 -7.743 -11.309 1.00 96.75 111 LEU A CA 1
ATOM 836 C C . LEU A 1 111 ? 14.221 -7.547 -10.677 1.00 96.75 111 LEU A C 1
ATOM 838 O O . LEU A 1 111 ? 13.919 -6.479 -10.148 1.00 96.75 111 LEU A O 1
ATOM 842 N N . GLY A 1 112 ? 13.407 -8.607 -10.647 1.00 97.00 112 GLY A N 1
ATOM 843 C CA . GLY A 1 112 ? 12.106 -8.589 -9.975 1.00 97.00 112 GLY A CA 1
ATOM 844 C C . GLY A 1 112 ? 12.220 -8.320 -8.475 1.00 97.00 112 GLY A C 1
ATOM 845 O O . GLY A 1 112 ? 11.460 -7.514 -7.940 1.00 97.00 112 GLY A O 1
ATOM 846 N N . ARG A 1 113 ? 13.179 -8.963 -7.793 1.00 97.25 113 ARG A N 1
ATOM 847 C CA . ARG A 1 113 ? 13.398 -8.751 -6.350 1.00 97.25 113 ARG A CA 1
ATOM 848 C C . ARG A 1 113 ? 13.943 -7.356 -6.071 1.00 97.25 113 ARG A C 1
ATOM 850 O O . ARG A 1 113 ? 13.437 -6.689 -5.178 1.00 97.25 113 ARG A O 1
ATOM 857 N N . ALA A 1 114 ? 14.899 -6.894 -6.875 1.00 97.06 114 ALA A N 1
ATOM 858 C CA . ALA A 1 114 ? 15.459 -5.553 -6.764 1.00 97.06 114 ALA A CA 1
ATOM 859 C C . ALA A 1 114 ? 14.371 -4.477 -6.907 1.00 97.06 114 ALA A C 1
ATOM 861 O O . ALA A 1 114 ? 14.299 -3.566 -6.083 1.00 97.06 114 ALA A O 1
ATOM 862 N N . ALA A 1 115 ? 13.479 -4.614 -7.895 1.00 97.81 115 ALA A N 1
ATOM 863 C CA . ALA A 1 115 ? 12.357 -3.697 -8.075 1.00 97.81 115 ALA A CA 1
ATOM 864 C C . ALA A 1 115 ? 11.387 -3.735 -6.881 1.00 97.81 115 ALA A C 1
ATOM 866 O O . ALA A 1 115 ? 11.016 -2.693 -6.338 1.00 97.81 115 ALA A O 1
ATOM 867 N N . ALA A 1 116 ? 11.021 -4.939 -6.431 1.00 97.94 116 ALA A N 1
ATOM 868 C CA . ALA A 1 116 ? 10.147 -5.138 -5.281 1.00 97.94 116 ALA A CA 1
ATOM 869 C C . ALA A 1 116 ? 10.716 -4.500 -3.997 1.00 97.94 116 ALA A C 1
ATOM 871 O O . ALA A 1 116 ? 10.003 -3.775 -3.299 1.00 97.94 116 ALA A O 1
ATOM 872 N N . GLU A 1 117 ? 11.996 -4.730 -3.699 1.00 97.25 117 GLU A N 1
ATOM 873 C CA . GLU A 1 117 ? 12.688 -4.214 -2.513 1.00 97.25 117 GLU A CA 1
ATOM 874 C C . GLU A 1 117 ? 12.876 -2.701 -2.555 1.00 97.25 117 GLU A C 1
ATOM 876 O O . GLU A 1 117 ? 12.635 -2.027 -1.551 1.00 97.25 117 GLU A O 1
ATOM 881 N N . ALA A 1 118 ? 13.265 -2.150 -3.708 1.00 96.69 118 ALA A N 1
ATOM 882 C CA . ALA A 1 118 ? 13.431 -0.712 -3.877 1.00 96.69 118 ALA A CA 1
ATOM 883 C C . ALA A 1 118 ? 12.118 0.031 -3.589 1.00 96.69 118 ALA A C 1
ATOM 885 O O . ALA A 1 118 ? 12.093 0.981 -2.799 1.00 96.69 118 ALA A O 1
ATOM 886 N N . THR A 1 119 ? 11.012 -0.444 -4.165 1.00 97.12 119 THR A N 1
ATOM 887 C CA . THR A 1 119 ? 9.696 0.175 -3.983 1.00 97.12 119 THR A CA 1
ATOM 888 C C . THR A 1 119 ? 9.140 -0.063 -2.574 1.00 97.12 119 THR A C 1
ATOM 890 O O . THR A 1 119 ? 8.602 0.863 -1.966 1.00 97.12 119 THR A O 1
ATOM 893 N N . ALA A 1 120 ? 9.344 -1.248 -1.988 1.00 95.88 120 ALA A N 1
ATOM 894 C CA . ALA A 1 120 ? 8.975 -1.512 -0.595 1.00 95.88 120 ALA A CA 1
ATOM 895 C C . ALA A 1 120 ? 9.731 -0.587 0.374 1.00 95.88 120 ALA A C 1
ATOM 897 O O . ALA A 1 120 ? 9.128 -0.009 1.279 1.00 95.88 120 ALA A O 1
ATOM 898 N N . ARG A 1 121 ? 11.038 -0.387 0.159 1.00 94.50 121 ARG A N 1
ATOM 899 C CA . ARG A 1 121 ? 11.864 0.524 0.960 1.00 94.50 121 ARG A CA 1
ATOM 900 C C . ARG A 1 121 ? 11.396 1.971 0.836 1.00 94.50 121 ARG A C 1
ATOM 902 O O . ARG A 1 121 ? 11.326 2.658 1.850 1.00 94.50 121 ARG A O 1
ATOM 909 N N . LYS A 1 122 ? 11.052 2.417 -0.376 1.00 94.38 122 LYS A N 1
ATOM 910 C CA . LYS A 1 122 ? 10.529 3.767 -0.638 1.00 94.38 122 LYS A CA 1
ATOM 911 C C . LYS A 1 122 ? 9.231 4.052 0.126 1.00 94.38 122 LYS A C 1
ATOM 913 O O . LYS A 1 122 ? 9.077 5.145 0.660 1.00 94.38 122 LYS A O 1
ATOM 918 N N . HIS A 1 123 ? 8.323 3.076 0.183 1.00 94.19 123 HIS A N 1
ATOM 919 C CA . HIS A 1 123 ? 7.000 3.209 0.817 1.00 94.19 123 HIS A CA 1
ATOM 920 C C . HIS A 1 123 ? 6.918 2.610 2.226 1.00 94.19 123 HIS A C 1
ATOM 922 O O . HIS A 1 123 ? 5.829 2.426 2.763 1.00 94.19 123 HIS A O 1
ATOM 928 N N . GLY A 1 124 ? 8.062 2.263 2.815 1.00 90.06 124 GLY A N 1
ATOM 929 C CA . GLY A 1 124 ? 8.167 1.816 4.198 1.00 90.06 124 GLY A CA 1
ATOM 930 C C . GLY A 1 124 ? 8.492 2.989 5.120 1.00 90.06 124 GLY A C 1
ATOM 931 O O . GLY A 1 124 ? 7.690 3.901 5.320 1.00 90.06 124 GLY A O 1
ATOM 932 N N . ARG A 1 125 ? 9.699 2.964 5.690 1.00 90.25 125 ARG A N 1
ATOM 933 C CA . ARG A 1 125 ? 10.208 4.020 6.570 1.00 90.25 125 ARG A CA 1
ATOM 934 C C . ARG A 1 125 ? 10.514 5.298 5.773 1.00 90.25 125 ARG A C 1
ATOM 936 O O . ARG A 1 125 ? 11.271 5.214 4.804 1.00 90.25 125 ARG A O 1
ATOM 943 N N . PRO A 1 126 ? 9.991 6.473 6.175 1.00 88.19 126 PRO A N 1
ATOM 944 C CA . PRO A 1 126 ? 10.303 7.721 5.492 1.00 88.19 126 PRO A CA 1
ATOM 945 C C . PRO A 1 126 ? 11.788 8.102 5.669 1.00 88.19 126 PRO A C 1
ATOM 947 O O . PRO A 1 126 ? 12.411 7.723 6.663 1.00 88.19 126 PRO A O 1
ATOM 950 N N . PRO A 1 127 ? 12.374 8.867 4.728 1.00 85.81 127 PRO A N 1
ATOM 951 C CA . PRO A 1 127 ? 13.769 9.307 4.815 1.00 85.81 127 PRO A CA 1
ATOM 952 C C . PRO A 1 127 ? 14.007 10.377 5.893 1.00 85.81 127 PRO A C 1
ATOM 954 O O . PRO A 1 127 ? 15.145 10.571 6.314 1.00 85.81 127 PRO A O 1
ATOM 957 N N . ALA A 1 128 ? 12.951 11.068 6.326 1.00 89.81 128 ALA A N 1
ATOM 958 C CA . ALA A 1 128 ? 12.955 12.044 7.408 1.00 89.81 128 ALA A CA 1
ATOM 959 C C . ALA A 1 128 ? 11.727 11.820 8.298 1.00 89.81 128 ALA A C 1
ATOM 961 O O . ALA A 1 128 ? 10.712 11.300 7.830 1.00 89.81 128 ALA A O 1
ATOM 962 N N . GLU A 1 129 ? 11.823 12.205 9.570 1.00 93.69 129 GLU A N 1
ATOM 963 C CA . GLU A 1 129 ? 10.687 12.125 10.488 1.00 93.69 129 GLU A CA 1
ATOM 964 C C . GLU A 1 129 ? 9.559 13.056 10.035 1.00 93.69 129 GLU A C 1
ATOM 966 O O . GLU A 1 129 ? 9.797 14.214 9.683 1.00 93.69 129 GLU A O 1
ATOM 971 N N . ARG A 1 130 ? 8.326 12.546 10.062 1.00 93.75 130 ARG A N 1
ATOM 972 C CA . ARG A 1 130 ? 7.125 13.354 9.833 1.00 93.75 130 ARG A CA 1
ATOM 973 C C . ARG A 1 130 ? 6.864 14.252 11.028 1.00 93.75 130 ARG A C 1
ATOM 975 O O . ARG A 1 130 ? 7.001 13.829 12.178 1.00 93.75 130 ARG A O 1
ATOM 982 N N . ASP A 1 131 ? 6.410 15.466 10.755 1.00 95.81 131 ASP A N 1
ATOM 983 C CA . ASP A 1 131 ? 5.950 16.354 11.812 1.00 95.81 131 ASP A CA 1
ATOM 984 C C . ASP A 1 131 ? 4.533 15.988 12.298 1.00 95.81 131 ASP A C 1
ATOM 986 O O . ASP A 1 131 ? 3.803 15.184 11.709 1.00 95.81 131 ASP A O 1
ATOM 990 N N . LEU A 1 132 ? 4.126 16.591 13.417 1.00 94.62 132 LEU A N 1
ATOM 991 C CA . LEU A 1 132 ? 2.819 16.334 14.019 1.00 94.62 132 LEU A CA 1
ATOM 992 C C . LEU A 1 132 ? 1.650 16.796 13.129 1.00 94.62 132 LEU A C 1
ATOM 994 O O . LEU A 1 132 ? 0.571 16.205 13.183 1.00 94.62 132 LEU A O 1
ATOM 998 N N . ALA A 1 133 ? 1.831 17.846 12.324 1.00 95.81 133 ALA A N 1
ATOM 999 C CA . ALA A 1 133 ? 0.780 18.354 11.448 1.00 95.81 133 ALA A CA 1
ATOM 1000 C C . ALA A 1 133 ? 0.509 17.376 10.295 1.00 95.81 133 ALA A C 1
ATOM 1002 O O . ALA A 1 133 ? -0.653 17.091 9.990 1.00 95.81 133 ALA A O 1
ATOM 1003 N N . GLU A 1 134 ? 1.566 16.813 9.713 1.00 95.31 134 GLU A N 1
ATOM 1004 C CA . GLU A 1 134 ? 1.505 15.767 8.701 1.00 95.31 134 GLU A CA 1
ATOM 1005 C C . GLU A 1 134 ? 0.843 14.498 9.247 1.00 95.31 134 GLU A C 1
ATOM 1007 O O . GLU A 1 134 ? -0.087 13.985 8.619 1.00 95.31 134 GLU A O 1
ATOM 1012 N N . LEU A 1 135 ? 1.253 14.029 10.431 1.00 95.88 135 LEU A N 1
ATOM 1013 C CA . LEU A 1 135 ? 0.654 12.849 11.068 1.00 95.88 135 LEU A CA 1
ATOM 1014 C C . LEU A 1 135 ? -0.838 13.047 11.353 1.00 95.88 135 LEU A C 1
ATOM 1016 O O . LEU A 1 135 ? -1.649 12.180 11.033 1.00 95.88 135 LEU A O 1
ATOM 1020 N N . ASN A 1 136 ? -1.223 14.206 11.893 1.00 95.69 136 ASN A N 1
ATOM 1021 C CA . ASN A 1 136 ? -2.627 14.517 12.160 1.00 95.69 136 ASN A CA 1
ATOM 1022 C C . ASN A 1 136 ? -3.456 14.596 10.875 1.00 95.69 136 ASN A C 1
ATOM 1024 O O . ASN A 1 136 ? -4.618 14.197 10.877 1.00 95.69 136 ASN A O 1
ATOM 1028 N N . ARG A 1 137 ? -2.885 15.115 9.780 1.00 96.94 137 ARG A N 1
ATOM 1029 C CA . ARG A 1 137 ? -3.546 15.104 8.471 1.00 96.94 137 ARG A CA 1
ATOM 1030 C C . ARG A 1 137 ? -3.763 13.669 7.999 1.00 96.94 137 ARG A C 1
ATOM 1032 O O . ARG A 1 137 ? -4.904 13.294 7.781 1.00 96.94 137 ARG A O 1
ATOM 1039 N N . LEU A 1 138 ? -2.705 12.863 7.912 1.00 96.56 138 LEU A N 1
ATOM 1040 C CA . LEU A 1 138 ? -2.789 11.479 7.426 1.00 96.56 138 LEU A CA 1
ATOM 1041 C C . LEU A 1 138 ? -3.698 10.595 8.291 1.00 96.56 138 LEU A C 1
ATOM 1043 O O . LEU A 1 138 ? -4.386 9.729 7.761 1.00 96.56 138 LEU A O 1
ATOM 1047 N N . SER A 1 139 ? -3.752 10.838 9.602 1.00 96.94 139 SER A N 1
ATOM 1048 C CA . SER A 1 139 ? -4.697 10.158 10.491 1.00 96.94 139 SER A CA 1
ATOM 1049 C C . SER A 1 139 ? -6.154 10.490 10.152 1.00 96.94 139 SER A C 1
ATOM 1051 O O . SER A 1 139 ? -6.985 9.585 10.156 1.00 96.94 139 SER A O 1
ATOM 1053 N N . ARG A 1 140 ? -6.470 11.750 9.811 1.00 97.81 140 ARG A N 1
ATOM 1054 C CA . ARG A 1 140 ? -7.818 12.124 9.351 1.00 97.81 140 ARG A CA 1
ATOM 1055 C C . ARG A 1 140 ? -8.166 11.461 8.022 1.00 97.81 140 ARG A C 1
ATOM 1057 O O . ARG A 1 140 ? -9.236 10.871 7.942 1.00 97.81 140 ARG A O 1
ATOM 1064 N N . GLU A 1 141 ? -7.248 11.482 7.052 1.00 98.25 141 GLU A N 1
ATOM 1065 C CA . GLU A 1 141 ? -7.449 10.808 5.757 1.00 98.25 141 GLU A CA 1
ATOM 1066 C C . GLU A 1 141 ? -7.722 9.308 5.943 1.00 98.25 141 GLU A C 1
ATOM 1068 O O . GLU A 1 141 ? -8.604 8.737 5.310 1.00 98.25 141 GLU A O 1
ATOM 1073 N N . LEU A 1 142 ? -6.996 8.658 6.859 1.00 98.50 142 LEU A N 1
ATOM 1074 C CA . LEU A 1 142 ? -7.208 7.249 7.179 1.00 98.50 142 LEU A CA 1
ATOM 1075 C C . LEU A 1 142 ? -8.582 6.997 7.817 1.00 98.50 142 LEU A C 1
ATOM 1077 O O . LEU A 1 142 ? -9.251 6.041 7.439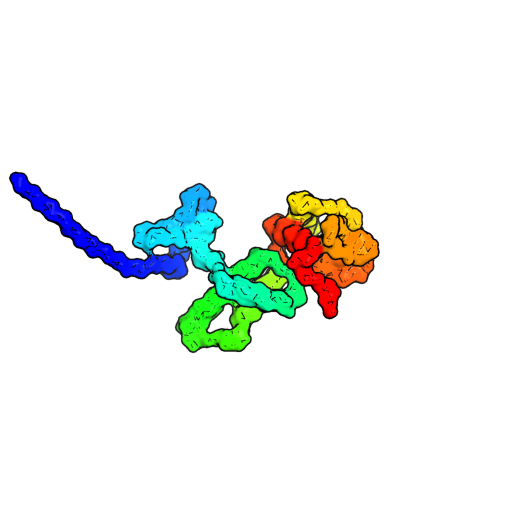 1.00 98.50 142 LEU A O 1
ATOM 1081 N N . ILE A 1 143 ? -9.011 7.828 8.771 1.00 98.56 143 ILE A N 1
ATOM 1082 C CA . ILE A 1 143 ? -10.335 7.699 9.405 1.00 98.56 143 ILE A CA 1
ATOM 1083 C C . ILE A 1 143 ? -11.448 7.852 8.361 1.00 98.56 143 ILE A C 1
ATOM 1085 O O . ILE A 1 143 ? -12.389 7.056 8.345 1.00 98.56 143 ILE A O 1
ATOM 1089 N N . GLU A 1 144 ? -11.333 8.845 7.481 1.00 98.50 144 GLU A N 1
ATOM 1090 C CA . GLU A 1 144 ? -12.290 9.079 6.399 1.00 98.50 144 GLU A CA 1
ATOM 1091 C C . GLU A 1 144 ? -12.330 7.902 5.418 1.00 98.50 144 GLU A C 1
ATOM 1093 O O . GLU A 1 144 ? -13.408 7.395 5.097 1.00 98.50 144 GLU A O 1
ATOM 1098 N N . ALA A 1 145 ? -11.163 7.400 5.012 1.00 98.62 145 ALA A N 1
ATOM 1099 C CA . ALA A 1 145 ? -11.047 6.242 4.138 1.00 98.62 145 ALA A CA 1
ATOM 1100 C C . ALA A 1 145 ? -11.655 4.970 4.754 1.00 98.62 145 ALA A C 1
ATOM 1102 O O . ALA A 1 145 ? -12.433 4.282 4.097 1.00 98.62 145 ALA A O 1
ATOM 1103 N N . LEU A 1 146 ? -11.348 4.667 6.019 1.00 98.62 146 LEU A N 1
ATOM 1104 C CA . LEU A 1 146 ? -11.915 3.518 6.737 1.00 98.62 146 LEU A CA 1
ATOM 1105 C C . LEU A 1 146 ? -13.443 3.627 6.845 1.00 98.62 146 LEU A C 1
ATOM 1107 O O . LEU A 1 146 ? -14.151 2.656 6.585 1.00 98.62 146 LEU A O 1
ATOM 1111 N N . THR A 1 147 ? -13.953 4.819 7.162 1.00 98.44 147 THR A N 1
ATOM 1112 C CA . THR A 1 147 ? -15.400 5.077 7.234 1.00 98.44 147 THR A CA 1
ATOM 1113 C C . THR A 1 147 ? -16.067 4.896 5.867 1.00 98.44 147 THR A C 1
ATOM 1115 O O . THR A 1 147 ? -17.145 4.312 5.778 1.00 98.44 147 THR A O 1
ATOM 1118 N N . THR A 1 148 ? -15.417 5.347 4.791 1.00 98.31 148 THR A N 1
ATOM 1119 C CA . THR A 1 148 ? -15.897 5.188 3.407 1.00 98.31 148 THR A CA 1
ATOM 1120 C C . THR A 1 148 ? -15.969 3.719 2.987 1.00 98.31 148 THR A C 1
ATOM 1122 O O . THR A 1 148 ? -16.906 3.321 2.299 1.00 98.31 148 THR A O 1
ATOM 1125 N N . GLU A 1 149 ? -15.034 2.892 3.457 1.00 97.94 149 GLU A N 1
ATOM 1126 C CA . GLU A 1 149 ? -15.061 1.432 3.284 1.00 97.94 149 GLU A CA 1
ATOM 1127 C C . GLU A 1 149 ? -16.122 0.732 4.161 1.00 97.94 149 GLU A C 1
ATOM 1129 O O . GLU A 1 149 ? -16.257 -0.492 4.114 1.00 97.94 149 GLU A O 1
ATOM 1134 N N . GLY A 1 150 ? -16.893 1.488 4.952 1.00 97.69 150 GLY A N 1
ATOM 1135 C CA . GLY A 1 150 ? -17.947 0.971 5.825 1.00 97.69 150 GLY A CA 1
ATOM 1136 C C . GLY A 1 150 ? -17.429 0.348 7.121 1.00 97.69 150 GLY A C 1
ATOM 1137 O O . GLY A 1 150 ? -18.153 -0.412 7.762 1.00 97.69 150 GLY A O 1
ATOM 1138 N N . LEU A 1 151 ? -16.185 0.641 7.505 1.00 98.06 151 LEU A N 1
ATOM 1139 C CA . LEU A 1 151 ? -15.573 0.100 8.712 1.00 98.06 151 LEU A CA 1
ATOM 1140 C C . LEU A 1 151 ? -15.895 0.971 9.931 1.00 98.06 151 LEU A C 1
ATOM 1142 O O . LEU A 1 151 ? -15.790 2.197 9.894 1.00 98.06 151 LEU A O 1
ATOM 1146 N N . GLU A 1 152 ? -16.259 0.325 11.038 1.00 98.06 152 GLU A N 1
ATOM 1147 C CA . GLU A 1 152 ? -16.541 1.006 12.301 1.00 98.06 152 GLU A CA 1
ATOM 1148 C C . GLU A 1 152 ? -15.241 1.343 13.039 1.00 98.06 152 GLU A C 1
ATOM 1150 O O . GLU A 1 152 ? -14.430 0.462 13.346 1.00 98.06 152 GLU A O 1
ATOM 1155 N N . ILE A 1 153 ? -15.066 2.627 13.360 1.00 98.12 153 ILE A N 1
ATOM 1156 C CA . ILE A 1 153 ? -13.943 3.114 14.162 1.00 98.12 153 ILE A CA 1
ATOM 1157 C C . ILE A 1 153 ? -14.248 2.924 15.645 1.00 98.12 153 ILE A C 1
ATOM 1159 O O . ILE A 1 153 ? -15.262 3.403 16.149 1.00 98.12 153 ILE A O 1
ATOM 1163 N N . VAL A 1 154 ? -13.329 2.280 16.361 1.00 97.31 154 VAL A N 1
ATOM 1164 C CA . VAL A 1 154 ? -13.461 1.981 17.792 1.00 97.31 154 VAL A CA 1
ATOM 1165 C C . VAL A 1 154 ? -12.298 2.565 18.594 1.00 97.31 154 VAL A C 1
ATOM 1167 O O . VAL A 1 154 ? -11.222 2.817 18.038 1.00 97.31 154 VAL A O 1
ATOM 1170 N N . PRO A 1 155 ? -12.464 2.769 19.915 1.00 95.75 155 PRO A N 1
ATOM 1171 C CA . PRO A 1 155 ? -11.350 3.121 20.780 1.00 95.75 155 PRO A CA 1
ATOM 1172 C C . PRO A 1 155 ? -10.190 2.132 20.636 1.00 95.75 155 PRO A C 1
ATOM 1174 O O . PRO A 1 155 ? -10.382 0.921 20.501 1.00 95.75 155 PRO A O 1
ATOM 1177 N N . THR A 1 156 ? -8.970 2.657 20.693 1.00 95.50 156 THR A N 1
ATOM 1178 C CA . THR A 1 156 ? -7.757 1.853 20.565 1.00 95.50 156 THR A CA 1
ATOM 1179 C C . THR A 1 156 ? -6.751 2.199 21.655 1.00 95.50 156 THR A C 1
ATOM 1181 O O . THR A 1 156 ? -6.525 3.379 21.934 1.00 95.50 156 THR A O 1
ATOM 1184 N N . PRO A 1 157 ? -6.119 1.191 22.282 1.00 93.88 157 PRO A N 1
ATOM 1185 C CA . PRO A 1 157 ? -4.974 1.410 23.150 1.00 93.88 157 PRO A CA 1
ATOM 1186 C C . PRO A 1 157 ? -3.661 1.575 22.360 1.00 93.88 157 PRO A C 1
ATOM 1188 O O . PRO A 1 157 ? -2.612 1.801 22.967 1.00 93.88 157 PRO A O 1
ATOM 1191 N N . VAL A 1 158 ? -3.682 1.433 21.028 1.00 93.00 158 VAL A N 1
ATOM 1192 C CA . VAL A 1 158 ? -2.500 1.594 20.176 1.00 93.00 158 VAL A CA 1
ATOM 1193 C C . VAL A 1 158 ? -2.166 3.078 20.047 1.00 93.00 158 VAL A C 1
ATOM 1195 O O . VAL A 1 158 ? -2.979 3.900 19.626 1.00 93.00 158 VAL A O 1
ATOM 1198 N N . ARG A 1 159 ? -0.936 3.438 20.418 1.00 90.81 159 ARG A N 1
ATOM 1199 C CA . ARG A 1 159 ? -0.449 4.817 20.329 1.00 90.81 159 ARG A CA 1
ATOM 1200 C C . ARG A 1 159 ? -0.432 5.275 18.869 1.00 90.81 159 ARG A C 1
ATOM 1202 O O . ARG A 1 159 ? 0.142 4.591 18.035 1.00 90.81 159 ARG A O 1
ATOM 1209 N N . MET A 1 160 ? -0.995 6.456 18.592 1.00 90.31 160 MET A N 1
ATOM 1210 C CA . MET A 1 160 ? -1.156 6.992 17.225 1.00 90.31 160 MET A CA 1
ATOM 1211 C C . MET A 1 160 ? -1.931 6.047 16.286 1.00 90.31 160 MET A C 1
ATOM 1213 O O . MET A 1 160 ? -1.806 6.145 15.067 1.00 90.31 160 MET A O 1
ATOM 1217 N N . GLY A 1 161 ? -2.700 5.114 16.854 1.00 94.69 161 GLY A N 1
ATOM 1218 C CA . GLY A 1 161 ? -3.505 4.160 16.113 1.00 94.69 161 GLY A CA 1
ATOM 1219 C C . GLY A 1 161 ? -4.926 4.656 15.874 1.00 94.69 161 GLY A C 1
ATOM 1220 O O . GLY A 1 161 ? -5.459 5.473 16.625 1.00 94.69 161 GLY A O 1
ATOM 1221 N N . VAL A 1 162 ? -5.552 4.090 14.850 1.00 97.88 162 VAL A N 1
ATOM 1222 C CA . VAL A 1 162 ? -6.990 4.129 14.591 1.00 97.88 162 VAL A CA 1
ATOM 1223 C C . VAL A 1 162 ? -7.505 2.700 14.740 1.00 97.88 162 VAL A C 1
ATOM 1225 O O . VAL A 1 162 ? -7.068 1.809 14.010 1.00 97.88 162 VAL A O 1
ATOM 1228 N N . GLY A 1 163 ? -8.376 2.465 15.723 1.00 97.31 163 GLY A N 1
ATOM 1229 C CA . GLY A 1 163 ? -8.971 1.153 15.976 1.00 97.31 163 GLY A CA 1
ATOM 1230 C C . GLY A 1 163 ? -10.124 0.875 15.022 1.00 97.31 163 GLY A C 1
ATOM 1231 O O . GLY A 1 163 ? -10.906 1.773 14.720 1.00 97.31 163 GLY A O 1
ATOM 1232 N N . VAL A 1 164 ? -10.244 -0.373 14.582 1.00 98.19 164 VAL A N 1
ATOM 1233 C CA . VAL A 1 164 ? -11.282 -0.839 13.664 1.00 98.19 164 VAL A CA 1
ATOM 1234 C C . VAL A 1 164 ? -11.954 -2.081 14.241 1.00 98.19 164 VAL A C 1
ATOM 1236 O O . VAL A 1 164 ? -11.278 -3.031 14.653 1.00 98.19 164 VAL A O 1
ATOM 1239 N N . ALA A 1 165 ? -13.286 -2.067 14.287 1.00 97.31 165 ALA A N 1
ATOM 1240 C CA . ALA A 1 165 ? -14.083 -3.192 14.761 1.00 97.31 165 ALA A CA 1
ATOM 1241 C C . ALA A 1 165 ? -13.915 -4.436 13.860 1.00 97.31 165 ALA A C 1
ATOM 1243 O O . ALA A 1 165 ? -13.602 -4.309 12.673 1.00 97.31 165 ALA A O 1
ATOM 1244 N N . PRO A 1 166 ? -14.155 -5.653 14.383 1.00 96.44 166 PRO A N 1
ATOM 1245 C CA . PRO A 1 166 ? -14.341 -6.822 13.528 1.00 96.44 166 PRO A CA 1
ATOM 1246 C C . PRO A 1 166 ? -15.523 -6.624 12.571 1.00 96.44 166 PRO A C 1
ATOM 1248 O O . PRO A 1 166 ? -16.544 -6.048 12.946 1.00 96.44 166 PRO A O 1
ATOM 1251 N N . VAL A 1 167 ? -15.420 -7.178 11.363 1.00 95.88 167 VAL A N 1
ATOM 1252 C CA . VAL A 1 167 ? -16.548 -7.243 10.420 1.00 95.88 167 VAL A CA 1
ATOM 1253 C C . VAL A 1 167 ? -17.353 -8.534 10.626 1.00 95.88 167 VAL A C 1
ATOM 1255 O O . VAL A 1 167 ? -16.795 -9.538 11.085 1.00 95.88 167 VAL A O 1
ATOM 1258 N N . PRO A 1 168 ? -18.660 -8.549 10.301 1.00 93.94 168 PRO A N 1
ATOM 1259 C CA . PRO A 1 168 ? -19.463 -9.768 10.337 1.00 93.94 168 PRO A CA 1
ATOM 1260 C C . PRO A 1 168 ? -18.826 -10.891 9.513 1.00 93.94 168 PRO A C 1
ATOM 1262 O O . PRO A 1 168 ? -18.305 -10.643 8.431 1.00 93.94 168 PRO A O 1
ATOM 1265 N N . GLU A 1 169 ? -18.871 -12.119 10.037 1.00 91.25 169 GLU A N 1
ATOM 1266 C CA . GLU A 1 169 ? -18.354 -13.342 9.387 1.00 91.25 169 GLU A CA 1
ATOM 1267 C C . GLU A 1 169 ? -16.833 -13.368 9.123 1.00 91.25 169 GLU A C 1
ATOM 1269 O O . GLU A 1 169 ? -16.305 -14.382 8.669 1.00 91.25 169 GLU A O 1
ATOM 1274 N N . GLY A 1 170 ? -16.113 -12.300 9.474 1.00 93.56 170 GLY A N 1
ATOM 1275 C CA . GLY A 1 170 ? -14.665 -12.204 9.354 1.00 93.56 170 GLY A CA 1
ATOM 1276 C C . GLY A 1 170 ? -13.890 -12.907 10.479 1.00 93.56 170 GLY A C 1
ATOM 1277 O O . GLY A 1 170 ? -14.451 -13.217 11.541 1.00 93.56 170 GLY A O 1
ATOM 1278 N N . PRO A 1 171 ? -12.575 -13.147 10.296 1.00 93.75 171 PRO A N 1
ATOM 1279 C CA . PRO A 1 171 ? -11.704 -13.598 11.373 1.00 93.75 171 PRO A CA 1
ATOM 1280 C C . PRO A 1 171 ? -11.701 -12.626 12.557 1.00 93.75 171 PRO A C 1
ATOM 1282 O O . PRO A 1 171 ? -11.834 -11.413 12.399 1.00 93.75 171 PRO A O 1
ATOM 1285 N N . ARG A 1 172 ? -11.491 -13.165 13.761 1.00 91.38 172 ARG A N 1
ATOM 1286 C CA . ARG A 1 172 ? -11.312 -12.359 14.973 1.00 91.38 172 ARG A CA 1
ATOM 1287 C C . ARG A 1 172 ? -9.841 -12.195 15.305 1.00 91.38 172 ARG A C 1
ATOM 1289 O O . ARG A 1 172 ? -9.104 -13.174 15.395 1.00 91.38 172 ARG A O 1
ATOM 1296 N N . TRP A 1 173 ? -9.456 -10.954 15.569 1.00 89.81 173 TRP A N 1
ATOM 1297 C CA . TRP A 1 173 ? -8.086 -10.563 15.862 1.00 89.81 173 TRP A CA 1
ATOM 1298 C C . TRP A 1 173 ? -7.947 -10.165 17.334 1.00 89.81 173 TRP A C 1
ATOM 1300 O O . TRP A 1 173 ? -8.418 -9.115 17.762 1.00 89.81 173 TRP A O 1
ATOM 1310 N N . GLY A 1 174 ? -7.312 -11.022 18.137 1.00 84.38 174 GLY A N 1
ATOM 1311 C CA . GLY A 1 174 ? -7.143 -10.784 19.574 1.00 84.38 174 GLY A CA 1
ATOM 1312 C C . GLY A 1 174 ? -8.443 -10.836 20.397 1.00 84.38 174 GLY A C 1
ATOM 1313 O O . GLY A 1 174 ? -9.469 -11.304 19.902 1.00 84.38 174 GLY A O 1
ATOM 1314 N N . PRO A 1 175 ? -8.404 -10.389 21.669 1.00 81.06 175 PRO A N 1
ATOM 1315 C CA . PRO A 1 175 ? -9.527 -10.511 22.607 1.00 81.06 175 PRO A CA 1
ATOM 1316 C C . PRO A 1 175 ? -10.792 -9.764 22.166 1.00 81.06 175 PRO A C 1
ATOM 1318 O O . PRO A 1 175 ? -11.885 -10.319 22.246 1.00 81.06 175 PRO A O 1
ATOM 1321 N N . ASP A 1 176 ? -10.627 -8.544 21.651 1.00 80.06 176 ASP A N 1
ATOM 1322 C CA . ASP A 1 176 ? -11.732 -7.679 21.216 1.00 80.06 176 ASP A CA 1
ATOM 1323 C C . ASP A 1 176 ? -12.099 -7.893 19.734 1.00 80.06 176 ASP A C 1
ATOM 1325 O O . ASP A 1 176 ? -13.038 -7.296 19.213 1.00 80.06 176 ASP A O 1
ATOM 1329 N N . GLY A 1 177 ? -11.363 -8.766 19.038 1.00 82.31 177 GLY A N 1
ATOM 1330 C CA . GLY A 1 177 ? -11.631 -9.184 17.663 1.00 82.31 177 GLY A CA 1
ATOM 1331 C C . GLY A 1 177 ? -11.229 -8.187 16.570 1.00 82.31 177 GLY A C 1
ATOM 1332 O O . GLY A 1 177 ? -11.301 -8.556 15.401 1.00 82.31 177 GLY A O 1
ATOM 1333 N N . GLY A 1 178 ? -10.812 -6.969 16.922 1.00 92.31 178 GLY A N 1
ATOM 1334 C CA . GLY A 1 178 ? -10.515 -5.884 15.984 1.00 92.31 178 GLY A CA 1
ATOM 1335 C C . GLY A 1 178 ? -9.033 -5.681 15.655 1.00 92.31 178 GLY A C 1
ATOM 1336 O O . GLY A 1 178 ? -8.125 -6.233 16.285 1.00 92.31 178 GLY A O 1
ATOM 1337 N N . LEU A 1 179 ? -8.792 -4.812 14.677 1.00 97.25 179 LEU A N 1
ATOM 1338 C CA . LEU A 1 179 ? -7.459 -4.383 14.253 1.00 97.25 179 LEU A CA 1
ATOM 1339 C C . LEU A 1 179 ? -7.231 -2.914 14.606 1.00 97.25 179 LEU A C 1
ATOM 1341 O O . LEU A 1 179 ? -8.159 -2.174 14.913 1.00 97.25 179 LEU A O 1
ATOM 1345 N N . ALA A 1 180 ? -5.981 -2.486 14.566 1.00 97.50 180 ALA A N 1
ATOM 1346 C CA . ALA A 1 180 ? -5.599 -1.091 14.635 1.00 97.50 180 ALA A CA 1
ATOM 1347 C C . ALA A 1 180 ? -4.601 -0.789 13.522 1.00 97.50 180 ALA A C 1
ATOM 1349 O O . ALA A 1 180 ? -3.746 -1.616 13.197 1.00 97.50 180 ALA A O 1
ATOM 1350 N N . VAL A 1 181 ? -4.706 0.408 12.960 1.00 97.94 181 VAL A N 1
ATOM 1351 C CA . VAL A 1 181 ? -3.756 0.924 11.977 1.00 97.94 181 VAL A CA 1
ATOM 1352 C C . VAL A 1 181 ? -3.067 2.131 12.577 1.00 97.94 181 VAL A C 1
ATOM 1354 O O . VAL A 1 181 ? -3.736 3.073 12.993 1.00 97.94 181 VAL A O 1
ATOM 1357 N N . ALA A 1 182 ? -1.743 2.109 12.631 1.00 95.88 182 ALA A N 1
ATOM 1358 C CA . ALA A 1 182 ? -0.943 3.208 13.148 1.00 95.88 182 ALA A CA 1
ATOM 1359 C C . ALA A 1 182 ? -0.039 3.787 12.062 1.00 95.88 182 ALA A C 1
ATOM 1361 O O . ALA A 1 182 ? 0.365 3.099 11.123 1.00 95.88 182 ALA A O 1
ATOM 1362 N N . LEU A 1 183 ? 0.298 5.064 12.223 1.00 93.81 183 LEU A N 1
ATOM 1363 C CA . LEU A 1 183 ? 1.344 5.727 11.459 1.00 93.81 183 LEU A CA 1
ATOM 1364 C C . LEU A 1 183 ? 2.247 6.479 12.435 1.00 93.81 183 LEU A C 1
ATOM 1366 O O . LEU A 1 183 ? 1.790 7.375 13.149 1.00 93.81 183 LEU A O 1
ATOM 1370 N N . TYR A 1 184 ? 3.529 6.119 12.466 1.00 90.56 184 TYR A N 1
ATOM 1371 C CA . TYR A 1 184 ? 4.517 6.776 13.318 1.00 90.56 184 TYR A CA 1
ATOM 1372 C C . TYR A 1 184 ? 5.341 7.803 12.529 1.00 90.56 184 TYR A C 1
ATOM 1374 O O . TYR A 1 184 ? 5.385 7.796 11.295 1.00 90.56 184 TYR A O 1
ATOM 1382 N N . ALA A 1 185 ? 5.996 8.715 13.254 1.00 91.69 185 ALA A N 1
ATOM 1383 C CA . ALA A 1 185 ? 6.819 9.769 12.658 1.00 91.69 185 ALA A CA 1
ATOM 1384 C C . ALA A 1 185 ? 7.954 9.197 11.797 1.00 91.69 185 ALA A C 1
ATOM 1386 O O . ALA A 1 185 ? 8.271 9.747 10.746 1.00 91.69 185 ALA A O 1
ATOM 1387 N N . ASP A 1 186 ? 8.527 8.072 12.219 1.00 89.88 186 ASP A N 1
ATOM 1388 C CA . ASP A 1 186 ? 9.714 7.465 11.634 1.00 89.88 186 ASP A CA 1
ATOM 1389 C C . ASP A 1 186 ? 9.455 6.072 11.045 1.00 89.88 186 ASP A C 1
ATOM 1391 O O . ASP A 1 186 ? 10.411 5.348 10.770 1.00 89.88 186 ASP A O 1
ATOM 1395 N N . SER A 1 187 ? 8.197 5.673 10.841 1.00 88.75 187 SER A N 1
ATOM 1396 C CA . SER A 1 187 ? 7.854 4.376 10.245 1.00 88.75 187 SER A CA 1
ATOM 1397 C C . SER A 1 187 ? 6.787 4.495 9.152 1.00 88.75 187 SER A C 1
ATOM 1399 O O . SER A 1 187 ? 6.313 5.589 8.832 1.00 88.75 187 SER A O 1
ATOM 1401 N N . GLY A 1 188 ? 6.498 3.380 8.482 1.00 91.31 188 GLY A N 1
ATOM 1402 C CA . GLY A 1 188 ? 5.411 3.297 7.507 1.00 91.31 188 GLY A CA 1
ATOM 1403 C C . GLY A 1 188 ? 4.051 3.150 8.187 1.00 91.31 188 GLY A C 1
ATOM 1404 O O . GLY A 1 188 ? 3.910 3.323 9.397 1.00 91.31 188 GLY A O 1
ATOM 1405 N N . TRP A 1 189 ? 3.042 2.795 7.402 1.00 96.94 189 TRP A N 1
ATOM 1406 C CA . TRP A 1 189 ? 1.776 2.333 7.956 1.00 96.94 189 TRP A CA 1
ATOM 1407 C C . TRP A 1 189 ? 1.989 0.981 8.646 1.00 96.94 189 TRP A C 1
ATOM 1409 O O . TRP A 1 189 ? 2.685 0.109 8.121 1.00 96.94 189 TRP A O 1
ATOM 1419 N N . GLU A 1 190 ? 1.386 0.788 9.812 1.00 96.81 190 GLU A N 1
ATOM 1420 C CA . GLU A 1 190 ? 1.499 -0.448 10.582 1.00 96.81 190 GLU A CA 1
ATOM 1421 C C . GLU A 1 190 ? 0.122 -1.004 10.922 1.00 96.81 190 GLU A C 1
ATOM 1423 O O . GLU A 1 190 ? -0.729 -0.298 11.458 1.00 96.81 190 GLU A O 1
ATOM 1428 N N . LEU A 1 191 ? -0.077 -2.289 10.632 1.00 97.19 191 LEU A N 1
ATOM 1429 C CA . LEU A 1 191 ? -1.239 -3.064 11.034 1.00 97.19 191 LEU A CA 1
ATOM 1430 C C . LEU A 1 191 ? -0.947 -3.814 12.326 1.00 97.19 191 LEU A C 1
ATOM 1432 O O . LEU A 1 191 ? 0.098 -4.446 12.481 1.00 97.19 191 LEU A O 1
ATOM 1436 N N . MET A 1 192 ? -1.896 -3.780 13.243 1.00 96.31 192 MET A N 1
ATOM 1437 C CA . MET A 1 192 ? -1.767 -4.318 14.585 1.00 96.31 192 MET A CA 1
ATOM 1438 C C . MET A 1 192 ? -3.082 -4.970 15.013 1.00 96.31 192 MET A C 1
ATOM 1440 O O . MET A 1 192 ? -4.153 -4.577 14.558 1.00 96.31 192 MET A O 1
ATOM 1444 N N . VAL A 1 193 ? -3.029 -5.938 15.928 1.00 95.56 193 VAL A N 1
ATOM 1445 C CA . VAL A 1 193 ? -4.222 -6.325 16.697 1.00 95.56 193 VAL A CA 1
ATOM 1446 C C . VAL A 1 193 ? -4.605 -5.150 17.597 1.00 95.56 193 VAL A C 1
ATOM 1448 O O . VAL A 1 193 ? -3.717 -4.499 18.145 1.00 95.56 193 VAL A O 1
ATOM 1451 N N . ASN A 1 194 ? -5.896 -4.860 17.783 1.00 95.31 194 ASN A N 1
ATOM 1452 C CA . ASN A 1 194 ? -6.334 -3.734 18.618 1.00 95.31 194 ASN A CA 1
ATOM 1453 C C . ASN A 1 194 ? -6.149 -4.006 20.128 1.00 95.31 194 ASN A C 1
ATOM 1455 O O . ASN A 1 194 ? -7.111 -4.123 20.876 1.00 95.31 194 ASN A O 1
ATOM 1459 N N . ALA A 1 195 ? -4.906 -4.154 20.583 1.00 93.00 195 ALA A N 1
ATOM 1460 C CA . ALA A 1 195 ? -4.556 -4.505 21.952 1.00 93.00 195 ALA A CA 1
ATOM 1461 C C . ALA A 1 195 ? -3.213 -3.883 22.367 1.00 93.00 195 ALA A C 1
ATOM 1463 O O . ALA A 1 195 ? -2.376 -3.514 21.540 1.00 93.00 195 ALA A O 1
ATOM 1464 N N . LEU A 1 196 ? -2.977 -3.794 23.678 1.00 89.12 196 LEU A N 1
ATOM 1465 C CA . LEU A 1 196 ? -1.683 -3.369 24.215 1.00 89.12 196 LEU A CA 1
ATOM 1466 C C . LEU A 1 196 ? -0.576 -4.369 23.837 1.00 89.12 196 LEU A C 1
ATOM 1468 O O . LEU A 1 196 ? -0.755 -5.576 23.976 1.00 89.12 196 LEU A O 1
ATOM 1472 N N . ARG A 1 197 ? 0.606 -3.855 23.458 1.00 82.19 197 ARG A N 1
ATOM 1473 C CA . ARG A 1 197 ? 1.838 -4.641 23.209 1.00 82.19 197 ARG A CA 1
ATOM 1474 C C . ARG A 1 197 ? 1.678 -5.761 22.167 1.00 82.19 197 ARG A C 1
ATOM 1476 O O . ARG A 1 197 ? 2.192 -6.863 22.341 1.00 82.19 197 ARG A O 1
ATOM 1483 N N . THR A 1 198 ? 0.976 -5.469 21.082 1.00 84.75 198 THR A N 1
ATOM 1484 C CA . THR A 1 198 ? 0.839 -6.371 19.933 1.00 84.75 198 THR A CA 1
ATOM 1485 C C . THR A 1 198 ? 2.067 -6.353 19.019 1.00 84.75 198 THR A C 1
ATOM 1487 O O . THR A 1 198 ? 2.829 -5.388 18.984 1.00 84.75 198 THR A O 1
ATOM 1490 N N . THR A 1 199 ? 2.222 -7.421 18.236 1.00 83.94 199 THR A N 1
ATOM 1491 C CA . THR A 1 199 ? 3.090 -7.411 17.051 1.00 83.94 199 THR A CA 1
ATOM 1492 C C . THR A 1 199 ? 2.480 -6.478 16.002 1.00 83.94 199 THR A C 1
ATOM 1494 O O . THR A 1 199 ? 1.256 -6.487 15.829 1.00 83.94 199 THR A O 1
ATOM 1497 N N . SER A 1 200 ? 3.313 -5.681 15.332 1.00 91.25 200 SER A N 1
ATOM 1498 C CA . SER A 1 200 ? 2.923 -4.931 14.140 1.00 91.25 200 SER A CA 1
ATOM 1499 C C . SER A 1 200 ? 3.396 -5.603 12.864 1.00 91.25 200 SER A C 1
ATOM 1501 O O . SER A 1 200 ? 4.359 -6.373 12.852 1.00 91.25 200 SER A O 1
ATOM 1503 N N . TYR A 1 201 ? 2.691 -5.290 11.787 1.00 92.69 201 TYR A N 1
ATOM 1504 C CA . TYR A 1 201 ? 2.997 -5.717 10.438 1.00 92.69 201 TYR A CA 1
ATOM 1505 C C . TYR A 1 201 ? 3.002 -4.501 9.521 1.00 92.69 201 TYR A C 1
ATOM 1507 O O . TYR A 1 201 ? 2.080 -3.689 9.560 1.00 92.69 201 TYR A O 1
ATOM 1515 N N . THR A 1 202 ? 4.040 -4.339 8.708 1.00 95.38 202 THR A N 1
ATOM 1516 C CA . THR A 1 202 ? 4.159 -3.160 7.847 1.00 95.38 202 THR A CA 1
ATOM 1517 C C . THR A 1 202 ? 3.176 -3.238 6.681 1.00 95.38 202 THR A C 1
ATOM 1519 O O . THR A 1 202 ? 3.087 -4.256 5.993 1.00 95.38 202 THR A O 1
ATOM 1522 N N . ILE A 1 203 ? 2.466 -2.138 6.436 1.00 97.69 203 ILE A N 1
ATOM 1523 C CA . ILE A 1 203 ? 1.735 -1.895 5.197 1.00 97.69 203 ILE A CA 1
ATOM 1524 C C . ILE A 1 203 ? 2.571 -0.924 4.354 1.00 97.69 203 ILE A C 1
ATOM 1526 O O . ILE A 1 203 ? 2.768 0.237 4.710 1.00 97.69 203 ILE A O 1
ATOM 1530 N N . HIS A 1 204 ? 3.067 -1.400 3.219 1.00 97.50 204 HIS A N 1
ATOM 1531 C CA . HIS A 1 204 ? 3.741 -0.580 2.225 1.00 97.50 204 HIS A CA 1
ATOM 1532 C C . HIS A 1 204 ? 2.689 0.132 1.379 1.00 97.50 204 HIS A C 1
ATOM 1534 O O . HIS A 1 204 ? 2.057 -0.472 0.507 1.00 97.50 204 HIS A O 1
ATOM 1540 N N . ALA A 1 205 ? 2.511 1.419 1.651 1.00 97.12 205 ALA A N 1
ATOM 1541 C CA . ALA A 1 205 ? 1.616 2.305 0.922 1.00 97.12 205 ALA A CA 1
ATOM 1542 C C . ALA A 1 205 ? 2.150 3.746 0.980 1.00 97.12 205 ALA A C 1
ATOM 1544 O O . ALA A 1 205 ? 2.813 4.111 1.957 1.00 97.12 205 ALA A O 1
ATOM 1545 N N . PRO A 1 206 ? 1.844 4.596 -0.015 1.00 95.25 206 PRO A N 1
ATOM 1546 C CA . PRO A 1 206 ? 2.219 6.002 0.035 1.00 95.25 206 PRO A CA 1
ATOM 1547 C C . PRO A 1 206 ? 1.638 6.705 1.271 1.00 95.25 206 PRO A C 1
ATOM 1549 O O . PRO A 1 206 ? 0.491 6.479 1.653 1.00 95.25 206 PRO A O 1
ATOM 1552 N N . ALA A 1 207 ? 2.393 7.619 1.878 1.00 93.81 207 ALA A N 1
ATOM 1553 C CA . ALA A 1 207 ? 1.904 8.471 2.966 1.00 93.81 207 ALA A CA 1
ATOM 1554 C C . ALA A 1 207 ? 1.121 9.672 2.401 1.00 93.81 207 ALA A C 1
ATOM 1556 O O . ALA A 1 207 ? 1.560 10.818 2.464 1.00 93.81 207 ALA A O 1
ATOM 1557 N N . THR A 1 208 ? -0.016 9.385 1.769 1.00 94.94 208 THR A N 1
ATOM 1558 C CA . THR A 1 208 ? -0.894 10.352 1.087 1.00 94.94 208 THR A CA 1
ATOM 1559 C C . THR A 1 208 ? -2.358 9.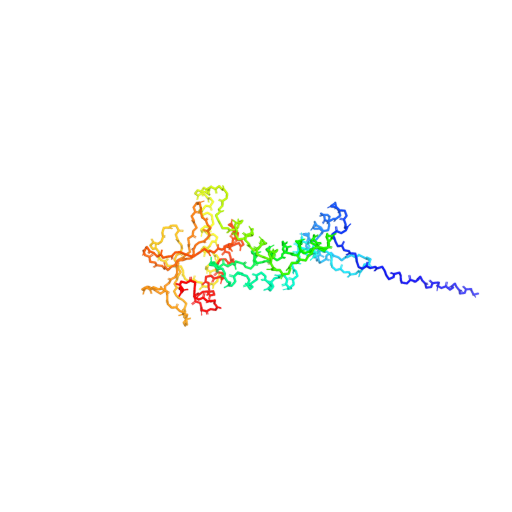976 1.320 1.00 94.94 208 THR A C 1
ATOM 1561 O O . THR A 1 208 ? -2.628 8.869 1.777 1.00 94.94 208 THR A O 1
ATOM 1564 N N . GLU A 1 209 ? -3.297 10.851 0.958 1.00 96.06 209 GLU A N 1
ATOM 1565 C CA . GLU A 1 209 ? -4.742 10.558 0.961 1.00 96.06 209 GLU A CA 1
ATOM 1566 C C . GLU A 1 209 ? -5.077 9.289 0.155 1.00 96.06 209 GLU A C 1
ATOM 1568 O O . GLU A 1 209 ? -5.670 8.346 0.676 1.00 96.06 209 GLU A O 1
ATOM 1573 N N . ALA A 1 210 ? -4.597 9.194 -1.090 1.00 96.44 210 ALA A N 1
ATOM 1574 C CA . ALA A 1 210 ? -4.814 8.014 -1.929 1.00 96.44 210 ALA A CA 1
ATOM 1575 C C . ALA A 1 210 ? -4.221 6.734 -1.311 1.00 96.44 210 ALA A C 1
ATOM 1577 O O . ALA A 1 210 ? -4.819 5.660 -1.397 1.00 96.44 210 ALA A O 1
ATOM 1578 N N . GLY A 1 211 ? -3.063 6.852 -0.653 1.00 96.94 211 GLY A N 1
ATOM 1579 C CA . GLY A 1 211 ? -2.450 5.743 0.073 1.00 96.94 211 GLY A CA 1
ATOM 1580 C C . GLY A 1 211 ? -3.256 5.327 1.306 1.00 96.94 211 GLY A C 1
ATOM 1581 O O . GLY A 1 211 ? -3.407 4.134 1.546 1.00 96.94 211 GLY A O 1
ATOM 1582 N N . ALA A 1 212 ? -3.852 6.274 2.035 1.00 97.94 212 ALA A N 1
ATOM 1583 C CA . ALA A 1 212 ? -4.760 5.980 3.144 1.00 97.94 212 ALA A CA 1
ATOM 1584 C C . ALA A 1 212 ? -6.009 5.211 2.670 1.00 97.94 212 ALA A C 1
ATOM 1586 O O . ALA A 1 212 ? -6.425 4.250 3.318 1.00 97.94 212 ALA A O 1
ATOM 1587 N N . ALA A 1 213 ? -6.542 5.550 1.491 1.00 98.50 213 ALA A N 1
ATOM 1588 C CA . ALA A 1 213 ? -7.625 4.793 0.859 1.00 98.50 213 ALA A CA 1
ATOM 1589 C C . ALA A 1 213 ? -7.220 3.351 0.503 1.00 98.50 213 ALA A C 1
ATOM 1591 O O . ALA A 1 213 ? -7.997 2.414 0.682 1.00 98.50 213 ALA A O 1
ATOM 1592 N N . GLU A 1 214 ? -5.997 3.137 0.016 1.00 98.38 214 GLU A N 1
ATOM 1593 C CA . GLU A 1 214 ? -5.481 1.785 -0.230 1.00 98.38 214 GLU A CA 1
ATOM 1594 C C . GLU A 1 214 ? -5.257 0.996 1.062 1.00 98.38 214 GLU A C 1
ATOM 1596 O O . GLU A 1 214 ? -5.584 -0.190 1.114 1.00 98.38 214 GLU A O 1
ATOM 1601 N N . VAL A 1 215 ? -4.751 1.652 2.108 1.00 98.44 215 VAL A N 1
ATOM 1602 C CA . VAL A 1 215 ? -4.600 1.067 3.446 1.00 98.44 215 VAL A CA 1
ATOM 1603 C C . VAL A 1 215 ? -5.958 0.619 3.984 1.00 98.44 215 VAL A C 1
ATOM 1605 O O . VAL A 1 215 ? -6.075 -0.523 4.422 1.00 98.44 215 VAL A O 1
ATOM 1608 N N . ALA A 1 216 ? -6.996 1.454 3.892 1.00 98.62 216 ALA A N 1
ATOM 1609 C CA . ALA A 1 216 ? -8.343 1.099 4.337 1.00 98.62 216 ALA A CA 1
ATOM 1610 C C . ALA A 1 216 ? -8.891 -0.146 3.616 1.00 98.62 216 ALA A C 1
ATOM 1612 O O . ALA A 1 216 ? -9.379 -1.069 4.270 1.00 98.62 216 ALA A O 1
ATOM 1613 N N . ARG A 1 217 ? -8.719 -0.236 2.290 1.00 98.44 217 ARG A N 1
ATOM 1614 C CA . ARG A 1 217 ? -9.103 -1.430 1.513 1.00 98.44 217 ARG A CA 1
ATOM 1615 C C . ARG A 1 217 ? -8.343 -2.684 1.931 1.00 98.44 217 ARG A C 1
ATOM 1617 O O . ARG A 1 217 ? -8.939 -3.754 2.029 1.00 98.44 217 ARG A O 1
ATOM 1624 N N . LEU A 1 218 ? -7.037 -2.570 2.181 1.00 98.00 218 LEU A N 1
ATOM 1625 C CA . LEU A 1 218 ? -6.236 -3.694 2.671 1.00 98.00 218 LEU A CA 1
ATOM 1626 C C . LEU A 1 218 ? -6.711 -4.155 4.051 1.00 98.00 218 LEU A C 1
ATOM 1628 O O . LEU A 1 218 ? -6.864 -5.352 4.271 1.00 98.00 218 LEU A O 1
ATOM 1632 N N . VAL A 1 219 ? -6.993 -3.222 4.960 1.00 97.88 219 VAL A N 1
ATOM 1633 C CA . VAL A 1 219 ? -7.516 -3.523 6.302 1.00 97.88 219 VAL A CA 1
ATOM 1634 C C . VAL A 1 219 ? -8.859 -4.236 6.206 1.00 97.88 219 VAL A C 1
ATOM 1636 O O . VAL A 1 219 ? -9.051 -5.258 6.861 1.00 97.88 219 VAL A O 1
ATOM 1639 N N . HIS A 1 220 ? -9.760 -3.758 5.347 1.00 97.81 220 HIS A N 1
ATOM 1640 C CA . HIS A 1 220 ? -11.040 -4.413 5.098 1.00 97.81 220 HIS A CA 1
ATOM 1641 C C . HIS A 1 220 ? -10.844 -5.849 4.585 1.00 97.81 220 HIS A C 1
ATOM 1643 O O . HIS A 1 220 ? -11.442 -6.783 5.116 1.00 97.81 220 HIS A O 1
ATOM 1649 N N . ALA A 1 221 ? -9.951 -6.052 3.612 1.00 96.88 221 ALA A N 1
ATOM 1650 C CA . ALA A 1 221 ? -9.639 -7.380 3.089 1.00 96.88 221 ALA A CA 1
ATOM 1651 C C . ALA A 1 221 ? -9.077 -8.323 4.173 1.00 96.88 221 ALA A C 1
ATOM 1653 O O . ALA A 1 221 ? -9.447 -9.496 4.213 1.00 96.88 221 ALA A O 1
ATOM 1654 N N . VAL A 1 222 ? -8.236 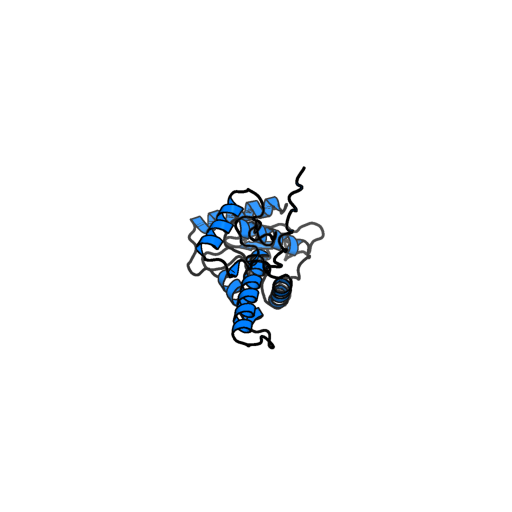-7.822 5.091 1.00 96.56 222 VAL A N 1
ATOM 1655 C CA . VAL A 1 222 ? -7.762 -8.599 6.257 1.00 96.56 222 VAL A CA 1
ATOM 1656 C C . VAL A 1 222 ? -8.928 -8.954 7.176 1.00 96.56 222 VAL A C 1
ATOM 1658 O O . VAL A 1 222 ? -9.063 -10.108 7.578 1.00 96.56 222 VAL A O 1
ATOM 1661 N N . LEU A 1 223 ? -9.792 -7.987 7.491 1.00 96.44 223 LEU A N 1
ATOM 1662 C CA . LEU A 1 223 ? -10.942 -8.195 8.371 1.00 96.44 223 LEU A CA 1
ATOM 1663 C C . LEU A 1 223 ? -11.941 -9.206 7.804 1.00 96.44 223 LEU A C 1
ATOM 1665 O O . LEU A 1 223 ? -12.526 -9.946 8.583 1.00 96.44 223 LEU A O 1
ATOM 1669 N N . ARG A 1 224 ? -12.107 -9.289 6.479 1.00 96.38 224 ARG A N 1
ATOM 1670 C CA . ARG A 1 224 ? -12.946 -10.310 5.823 1.00 96.38 224 ARG A CA 1
ATOM 1671 C C . ARG A 1 224 ? -12.255 -11.664 5.652 1.00 96.38 224 ARG A C 1
ATOM 1673 O O . ARG A 1 224 ? -12.923 -12.651 5.367 1.00 96.38 224 ARG A O 1
ATOM 1680 N N . GLY A 1 225 ? -10.936 -11.730 5.836 1.00 95.12 225 GLY A N 1
ATOM 1681 C CA . GLY A 1 225 ? -10.149 -12.940 5.593 1.00 95.12 225 GLY A CA 1
ATOM 1682 C C . GLY A 1 225 ? -9.850 -13.212 4.114 1.00 95.12 225 GLY A C 1
ATOM 1683 O O . GLY A 1 225 ? -9.521 -14.342 3.763 1.00 95.12 225 GLY A O 1
ATOM 1684 N N . ASP A 1 226 ? -9.936 -12.197 3.249 1.00 94.88 226 ASP A N 1
ATOM 1685 C CA . ASP A 1 226 ? -9.626 -12.327 1.815 1.00 94.88 226 ASP A CA 1
ATOM 1686 C C . ASP A 1 226 ? -8.122 -12.378 1.533 1.00 94.88 226 ASP A C 1
ATOM 1688 O O . ASP A 1 226 ? -7.685 -12.796 0.460 1.00 94.88 226 ASP A O 1
ATOM 1692 N N . VAL A 1 227 ? -7.319 -11.914 2.489 1.00 91.19 227 VAL A N 1
ATOM 1693 C CA . VAL A 1 227 ? -5.861 -11.998 2.451 1.00 91.19 227 VAL A CA 1
ATOM 1694 C C . VAL A 1 227 ? -5.373 -12.965 3.518 1.00 91.19 227 VAL A C 1
ATOM 1696 O O . VAL A 1 227 ? -6.017 -13.171 4.549 1.00 91.19 227 VAL A O 1
ATOM 1699 N N . ARG A 1 228 ? -4.207 -13.568 3.269 1.00 88.12 228 ARG A N 1
ATOM 1700 C CA . ARG A 1 228 ? -3.551 -14.444 4.240 1.00 88.12 228 ARG A CA 1
ATOM 1701 C C . ARG A 1 228 ? -3.361 -13.704 5.565 1.00 88.12 228 ARG A C 1
ATOM 1703 O O . ARG A 1 228 ? -2.965 -12.543 5.569 1.00 88.12 228 ARG A O 1
ATOM 1710 N N . ASP A 1 229 ? -3.589 -14.419 6.665 1.00 89.38 229 ASP A N 1
ATOM 1711 C CA . ASP A 1 229 ? -3.359 -13.927 8.024 1.00 89.38 229 ASP A CA 1
ATOM 1712 C C . ASP A 1 229 ? -1.939 -13.333 8.166 1.00 89.38 229 ASP A C 1
ATOM 1714 O O . ASP A 1 229 ? -0.964 -14.095 8.098 1.00 89.38 229 ASP A O 1
ATOM 1718 N N . PRO A 1 230 ? -1.810 -12.003 8.365 1.00 88.12 230 PRO A N 1
ATOM 1719 C CA . PRO A 1 230 ? -0.515 -11.331 8.447 1.00 88.12 230 PRO A CA 1
ATOM 1720 C C . PRO A 1 230 ? 0.221 -11.603 9.768 1.00 88.12 230 PRO A C 1
ATOM 1722 O O . PRO A 1 230 ? 1.417 -11.346 9.873 1.00 88.12 230 PRO A O 1
ATOM 1725 N N . PHE A 1 231 ? -0.459 -12.135 10.785 1.00 88.56 231 PHE A N 1
ATOM 1726 C CA . PHE A 1 231 ? 0.117 -12.433 12.098 1.00 88.56 231 PHE A CA 1
ATOM 1727 C C . PHE A 1 231 ? 0.517 -13.905 12.253 1.00 88.56 231 PHE A C 1
ATOM 1729 O O . PHE A 1 231 ? 1.154 -14.275 13.247 1.00 88.56 231 PHE A O 1
ATOM 1736 N N . ARG A 1 232 ? 0.175 -14.757 11.280 1.00 81.25 232 ARG A N 1
ATOM 1737 C CA . ARG A 1 232 ? 0.513 -16.181 11.301 1.00 81.25 232 ARG A CA 1
ATOM 1738 C C . ARG A 1 232 ? 1.976 -16.405 10.915 1.00 81.25 232 ARG A C 1
ATOM 1740 O O . ARG A 1 232 ? 2.356 -16.206 9.763 1.00 81.25 232 ARG A O 1
ATOM 1747 N N . ARG A 1 233 ? 2.768 -16.859 11.891 1.00 58.25 233 ARG A N 1
ATOM 1748 C CA . ARG A 1 233 ? 4.142 -17.350 11.699 1.00 58.25 233 ARG A CA 1
ATOM 1749 C C . ARG A 1 233 ? 4.165 -18.760 11.121 1.00 58.25 233 ARG A C 1
ATOM 1751 O O . ARG A 1 233 ? 3.286 -19.565 11.507 1.00 58.25 233 ARG A O 1
#

Sequence (233 aa):
MTTIGRDEVPEDDLPPANPEEFPPQLQEALRRMSARGQGPVIDPVSGQVVAVDGRLVTDTPSAASRARIRRIYDGYAGLYAPSVVDEAARLLDAYLATAAQHEANDDDGYLGRAAAEATARKHGRPPAERDLAELNRLSRELIEALTTEGLEIVPTPVRMGVGVAPVPEGPRWGPDGGLAVALYADSGWELMVNALRTTSYTIHAPATEAGAAEVARLVHAVLRGDVRDPFRR

Secondary structure (DSSP, 8-state):
-------------PPPPPTTTS-HHHHHHHHHHHHTTS--EE-TTT--EEEETTEEGGGSPPHHHHHHHHHHHTTSSSEE-HHHHHHHHHHHHHHHHHHHHTT---TT-HHHHHHHHHHHHHTSS-SSPPPHHHHHHHHHHHHHHHHHTTPPEE---STTEEEEPPPTTSPP-STT--EEEEE-TTS-EEEEESSTTPPEEEEE--SSHHHHHHHHHHHHHHHHT-S--TT--

Radius of gyration: 23.36 Å; chains: 1; bounding box: 42×36×93 Å